Protein AF-A0A922S0G4-F1 (afdb_monomer)

Sequence (277 aa):
MELKVPSDAYITQYQQQQHLDHARSWIQHLSRQSIDHAPFFVRHTTLVCTLGELWDSDEKIDQMIKGGMNILRLNLSMGSKERYTEVIRRVRSLEKSYGHNPSVGIALDLSAPPVRTGLVNGSVDGTIVLQKGQMTKLTIDSQYEDKTTSSIIWINSQYFPSILNSIATGDRIYIDEGIISLIVRGVEVDSISCFVEQGGEVGSYKRVHFPCERMYEATFNNLYKSDLEFAVQCQVDYVFTGYSINVDQIIQAKNILGKDILLFAKIETKDSVKNHI

Mean predicted aligned error: 8.33 Å

Foldseek 3Di:
DDPPDPPVVQVVLVVLCVVLVPQPDPVSSVVSDDPPRDHHPDDPDAAEDEDDPVQLDLVSVVVCVVVRHAEYEYECLHDDLVSVLVSLVSLVVVCVVVVPVPPHAYEYEADQNFKWWAADQQDQAHKEKADAFDKAKEFCDVVCNNHAYNRYIYIHCPRQVCQLVQDDAQWWKAWAVRQWIWGFHDGDPGMTITHTNHMDMHHGGITMDTQPPRRLVPDPDPVVLVSLLSCQVSVGQEYEYASDLDPVVVVVSCVSNDDRHHYHYDQDHPSSVVRVD

Solvent-accessible surface area (backbone atoms only — not comparable to full-atom values): 15488 Å² total; per-residue (Å²): 133,85,84,74,70,59,68,64,61,56,51,51,35,51,58,65,49,50,67,49,72,70,41,93,42,70,68,54,31,62,74,62,64,57,90,86,57,69,72,69,91,71,81,82,79,80,37,76,42,70,74,47,82,94,46,75,44,72,71,46,46,49,49,42,46,76,72,55,44,34,25,47,31,43,50,56,62,78,49,54,71,70,60,48,52,54,50,52,54,51,52,53,51,52,27,56,76,46,72,52,59,72,59,68,45,35,28,42,32,48,45,73,65,79,35,25,34,26,25,20,71,66,27,78,89,21,68,39,63,41,54,60,75,40,68,29,29,44,28,58,53,69,91,29,33,46,51,24,47,59,56,36,34,16,39,64,38,90,92,41,82,58,49,68,80,39,58,54,66,70,39,57,36,26,36,52,92,60,66,22,34,30,34,32,69,41,75,54,98,57,34,33,41,26,37,25,73,36,38,44,79,46,52,28,62,30,42,45,45,65,62,62,84,49,60,54,75,82,51,93,37,74,62,59,56,52,51,45,51,47,42,49,74,68,66,40,46,29,36,38,30,56,69,58,72,48,70,67,54,50,53,53,50,42,66,70,43,44,87,81,33,47,80,42,80,53,74,85,46,75,58,35,58,71,66,67,120

InterPro domains:
  IPR001697 Pyruvate kinase [PR01050] (102-118)
  IPR001697 Pyruvate kinase [PR01050] (236-250)
  IPR001697 Pyruvate kinase [PR01050] (263-277)
  IPR001697 Pyruvate kinase [PTHR11817] (26-275)
  IPR011037 Pyruvate kinase-like, insert domain superfamily [SSF50800] (113-211)
  IPR015793 Pyruvate kinase, barrel [PF00224] (43-275)
  IPR015806 Pyruvate kinase, insert domain superfamily [G3DSA:2.40.33.10] (113-218)
  IPR015813 Pyruvate/Phosphoenolpyruvate kinase-like domain superfamily [SSF51621] (16-275)
  IPR040442 Pyruvate kinase-like domain superfamily [G3DSA:3.20.20.60] (43-275)

Organism: Schistosoma haematobium (NCBI:txid6185)

Secondary structure (DSSP, 8-state):
------HHHHHHHHHHHHHHHT-SSHHHHHHH--TTSPPPSS--SPPEEEPPGGG-SHHHHHHHHHTT--EEEEEGGGS-HHHHHHHHHHHHHHHHHTTTSS--EEEEEEPPPPEEB--BTTBTT-EEEEPTT-EEEEE--GGGTT-B-SSEEEB--TT-TTTGGG--TT-EEEETTTTEEEEEEEE-SSEEEEEEEE-EEEETT-EEE--HHHHSTT---HHHHHHHHHHHHTT-SEEEESS--SHHHHHHHHHHH-SSSEEEE---SHHHHHT--

Structure (mmCIF, N/CA/C/O backbone):
data_AF-A0A922S0G4-F1
#
_entry.id   AF-A0A922S0G4-F1
#
loop_
_atom_site.group_PDB
_atom_site.id
_atom_site.type_symbol
_atom_site.label_atom_id
_atom_site.label_alt_id
_atom_site.label_comp_id
_atom_site.label_asym_id
_atom_site.label_entity_id
_atom_site.label_seq_id
_atom_site.pdbx_PDB_ins_code
_atom_site.Cartn_x
_atom_site.Cartn_y
_atom_site.Cartn_z
_atom_site.occupancy
_atom_site.B_iso_or_equiv
_atom_site.auth_seq_id
_atom_site.auth_comp_id
_atom_site.auth_asym_id
_atom_site.auth_atom_id
_atom_site.pdbx_PDB_model_num
ATOM 1 N N . MET A 1 1 ? 28.062 0.839 -23.978 1.00 35.78 1 MET A N 1
ATOM 2 C CA . MET A 1 1 ? 28.974 -0.262 -23.604 1.00 35.78 1 MET A CA 1
ATOM 3 C C . MET A 1 1 ? 28.210 -1.551 -23.853 1.00 35.78 1 MET A C 1
ATOM 5 O O . MET A 1 1 ? 27.300 -1.855 -23.097 1.00 35.78 1 MET A O 1
ATOM 9 N N . GLU A 1 2 ? 28.451 -2.205 -24.991 1.00 34.31 2 GLU A N 1
ATOM 10 C CA . GLU A 1 2 ? 27.759 -3.448 -25.360 1.00 34.31 2 GLU A CA 1
ATOM 11 C C . GLU A 1 2 ? 28.083 -4.539 -24.334 1.00 34.31 2 GLU A C 1
ATOM 13 O O . GLU A 1 2 ? 29.242 -4.928 -24.182 1.00 34.31 2 GLU A O 1
ATOM 18 N N . LEU A 1 3 ? 27.066 -5.046 -23.636 1.00 39.84 3 LEU A N 1
ATOM 19 C CA . LEU A 1 3 ? 27.164 -6.286 -22.871 1.00 39.84 3 LEU A CA 1
ATOM 20 C C . LEU A 1 3 ? 27.266 -7.450 -23.866 1.00 39.84 3 LEU A C 1
ATOM 22 O O . LEU A 1 3 ? 26.279 -8.112 -24.178 1.00 39.84 3 LEU A O 1
ATOM 26 N N . LYS A 1 4 ? 28.468 -7.692 -24.399 1.00 45.69 4 LYS A N 1
ATOM 27 C CA . LYS A 1 4 ? 28.785 -8.960 -25.059 1.00 45.69 4 LYS A CA 1
ATOM 28 C C . LYS A 1 4 ? 28.840 -10.035 -23.983 1.00 45.69 4 LYS A C 1
ATOM 30 O O . LYS A 1 4 ? 29.873 -10.238 -23.352 1.00 45.69 4 LYS A O 1
ATOM 35 N N . VAL A 1 5 ? 27.719 -10.713 -23.762 1.00 52.66 5 VAL A N 1
ATOM 36 C CA . VAL A 1 5 ? 27.739 -12.018 -23.100 1.00 52.66 5 VAL A CA 1
ATOM 37 C C . VAL A 1 5 ? 28.610 -12.922 -23.976 1.00 52.66 5 VAL A C 1
ATOM 39 O O . VAL A 1 5 ? 28.331 -13.021 -25.175 1.00 52.66 5 VAL A O 1
ATOM 42 N N . PRO A 1 6 ? 29.675 -13.553 -23.454 1.00 55.50 6 PRO A N 1
ATOM 43 C CA . PRO A 1 6 ? 30.397 -14.555 -24.221 1.00 55.50 6 PRO A CA 1
ATOM 44 C C . PRO A 1 6 ? 29.397 -15.659 -24.569 1.00 55.50 6 PRO A C 1
ATOM 46 O O . PRO A 1 6 ? 28.798 -16.244 -23.664 1.00 55.50 6 PRO A O 1
ATOM 49 N N . SER A 1 7 ? 29.191 -15.923 -25.862 1.00 60.25 7 SER A N 1
ATOM 50 C CA . SER A 1 7 ? 28.297 -16.978 -26.370 1.00 60.25 7 SER A CA 1
ATOM 51 C C . SER A 1 7 ? 28.475 -18.298 -25.621 1.00 60.25 7 SER A C 1
ATOM 53 O O . SER A 1 7 ? 27.510 -19.002 -25.338 1.00 60.25 7 SER A O 1
ATOM 55 N N . ASP A 1 8 ? 29.712 -18.581 -25.225 1.00 61.53 8 ASP A N 1
ATOM 56 C CA . ASP A 1 8 ? 30.126 -19.830 -24.603 1.00 61.53 8 ASP A CA 1
ATOM 57 C C . ASP A 1 8 ? 29.599 -19.973 -23.169 1.00 61.53 8 ASP A C 1
ATOM 59 O O . ASP A 1 8 ? 29.250 -21.075 -22.748 1.00 61.53 8 ASP A O 1
ATOM 63 N N . ALA A 1 9 ? 29.455 -18.868 -22.428 1.00 62.44 9 ALA A N 1
ATOM 64 C CA . ALA A 1 9 ? 28.907 -18.887 -21.072 1.00 62.44 9 ALA A CA 1
ATOM 65 C C . ALA A 1 9 ? 27.402 -19.190 -21.082 1.00 62.44 9 ALA A C 1
ATOM 67 O O . ALA A 1 9 ? 26.928 -20.005 -20.292 1.00 62.44 9 ALA A O 1
ATOM 68 N N . TYR A 1 10 ? 26.664 -18.593 -22.021 1.00 64.81 10 TYR A N 1
ATOM 69 C CA . TYR A 1 10 ? 25.240 -18.873 -22.204 1.00 64.81 10 TYR A CA 1
ATOM 70 C C . TYR A 1 10 ? 25.001 -20.318 -22.668 1.00 64.81 10 TYR A C 1
ATOM 72 O O . TYR A 1 10 ? 24.145 -21.008 -22.118 1.00 64.81 10 TYR A O 1
ATOM 80 N N . ILE A 1 11 ? 25.796 -20.805 -23.628 1.00 65.00 11 ILE A N 1
ATOM 81 C CA . ILE A 1 11 ? 25.707 -22.189 -24.119 1.00 65.00 11 ILE A CA 1
ATOM 82 C C . ILE A 1 11 ? 26.018 -23.189 -22.996 1.00 65.00 11 ILE A C 1
ATOM 84 O O . ILE A 1 11 ? 25.281 -24.159 -22.827 1.00 65.00 11 ILE A O 1
ATOM 88 N N . THR A 1 12 ? 27.049 -22.933 -22.186 1.00 66.38 12 THR A N 1
ATOM 89 C CA . THR A 1 12 ? 27.411 -23.800 -21.051 1.00 66.38 12 THR A CA 1
ATOM 90 C C . THR A 1 12 ? 26.309 -23.828 -19.986 1.00 66.38 12 THR A C 1
ATOM 92 O O . THR A 1 12 ? 25.951 -24.901 -19.504 1.00 66.38 12 THR A O 1
ATOM 95 N N . GLN A 1 13 ? 25.716 -22.675 -19.654 1.00 67.69 13 GLN A N 1
ATOM 96 C CA . GLN A 1 13 ? 24.571 -22.591 -18.734 1.00 67.69 13 GLN A CA 1
ATOM 97 C C . GLN A 1 13 ? 23.361 -23.374 -19.257 1.00 67.69 13 GLN A C 1
ATOM 99 O O . GLN A 1 13 ? 22.744 -24.142 -18.521 1.00 67.69 13 GLN A O 1
ATOM 104 N N . TYR A 1 14 ? 23.045 -23.216 -20.543 1.00 66.62 14 TYR A N 1
ATOM 105 C CA . TYR A 1 14 ? 21.943 -23.920 -21.189 1.00 66.62 14 TYR A CA 1
ATOM 106 C C . TYR A 1 14 ? 22.138 -25.441 -21.160 1.00 66.62 14 TYR A C 1
ATOM 108 O O . TYR A 1 14 ? 21.222 -26.171 -20.792 1.00 66.62 14 TYR A O 1
ATOM 116 N N . GLN A 1 15 ? 23.350 -25.924 -21.443 1.00 66.12 15 GLN A N 1
ATOM 117 C CA . GLN A 1 15 ? 23.684 -27.349 -21.362 1.00 66.12 15 GLN A CA 1
ATOM 118 C C . GLN A 1 15 ? 23.581 -27.907 -19.932 1.00 66.12 15 GLN A C 1
ATOM 120 O O . GLN A 1 15 ? 23.049 -28.999 -19.742 1.00 66.12 15 GLN A O 1
ATOM 125 N N . GLN A 1 16 ? 24.030 -27.160 -18.916 1.00 66.12 16 GLN A N 1
ATOM 126 C CA . GLN A 1 16 ? 23.912 -27.577 -17.511 1.00 66.12 16 GLN A CA 1
ATOM 127 C C . GLN A 1 16 ? 22.447 -27.694 -17.064 1.00 66.12 16 GLN A C 1
ATOM 129 O O . GLN A 1 16 ? 22.102 -28.616 -16.323 1.00 66.12 16 GLN A O 1
ATOM 134 N N . GLN A 1 17 ? 21.567 -26.815 -17.553 1.00 65.56 17 GLN A N 1
ATOM 135 C CA . GLN A 1 17 ? 20.147 -26.845 -17.197 1.00 65.56 17 GLN A CA 1
ATOM 136 C C . GLN A 1 17 ? 19.312 -27.852 -18.005 1.00 65.56 17 GLN A C 1
ATOM 138 O O . GLN A 1 17 ? 18.351 -28.387 -17.458 1.00 65.56 17 GLN A O 1
ATOM 143 N N . GLN A 1 18 ? 19.708 -28.239 -19.226 1.00 64.31 18 GLN A N 1
ATOM 144 C CA . GLN A 1 18 ? 19.031 -29.318 -19.975 1.00 64.31 18 GLN A CA 1
ATOM 145 C C . GLN A 1 18 ? 18.962 -30.647 -19.195 1.00 64.31 18 GLN A C 1
ATOM 147 O O . GLN A 1 18 ? 18.008 -31.417 -19.329 1.00 64.31 18 GLN A O 1
ATOM 152 N N . HIS A 1 19 ? 19.935 -30.918 -18.318 1.00 63.50 19 HIS A N 1
ATOM 153 C CA . HIS A 1 19 ? 19.901 -32.085 -17.431 1.00 63.50 19 HIS A CA 1
ATOM 154 C C . HIS A 1 19 ? 18.738 -32.055 -16.410 1.00 63.50 19 HIS A C 1
ATOM 156 O O . HIS A 1 19 ? 18.269 -33.121 -15.981 1.00 63.50 19 HIS A O 1
ATOM 162 N N . LEU A 1 20 ? 18.242 -30.864 -16.046 1.00 64.00 20 LEU A N 1
ATOM 163 C CA . LEU A 1 20 ? 17.058 -30.660 -15.197 1.00 64.00 20 LEU A CA 1
ATOM 164 C C . LEU A 1 20 ? 15.753 -30.860 -15.980 1.00 64.00 20 LEU A C 1
ATOM 166 O O . LEU A 1 20 ? 14.810 -31.441 -15.437 1.00 64.00 20 LEU A O 1
ATOM 170 N N . ASP A 1 21 ? 15.723 -30.448 -17.249 1.00 66.00 21 ASP A N 1
ATOM 171 C CA . ASP A 1 21 ? 14.550 -30.541 -18.133 1.00 66.00 21 ASP A CA 1
ATOM 172 C C . ASP A 1 21 ? 14.199 -31.991 -18.509 1.00 66.00 21 ASP A C 1
ATOM 174 O O . ASP A 1 21 ? 13.059 -32.312 -18.839 1.00 66.00 21 ASP A O 1
ATOM 178 N N . HIS A 1 22 ? 15.159 -32.912 -18.397 1.00 78.50 22 HIS A N 1
ATOM 179 C CA . HIS A 1 22 ? 14.956 -34.350 -18.607 1.00 78.50 22 HIS A CA 1
ATOM 180 C C . HIS A 1 22 ? 14.540 -35.116 -17.339 1.00 78.50 22 HIS A C 1
ATOM 182 O O . HIS A 1 22 ? 14.753 -36.332 -17.229 1.00 78.50 22 HIS A O 1
ATOM 188 N N . ALA A 1 23 ? 14.005 -34.432 -16.328 1.00 83.56 23 ALA A N 1
ATOM 189 C CA . ALA A 1 23 ? 13.404 -35.090 -15.175 1.00 83.56 23 ALA A CA 1
ATOM 190 C C . ALA A 1 23 ? 12.051 -35.716 -15.554 1.00 83.56 23 ALA A C 1
ATOM 192 O O . ALA A 1 23 ? 11.184 -35.075 -16.135 1.00 83.56 23 ALA A O 1
ATOM 193 N N . ARG A 1 24 ? 11.851 -36.989 -15.200 1.00 90.44 24 ARG A N 1
ATOM 194 C CA . ARG A 1 24 ? 10.612 -37.741 -15.465 1.00 90.44 24 ARG A CA 1
ATOM 195 C C . ARG A 1 24 ? 9.520 -37.489 -14.425 1.00 90.44 24 ARG A C 1
ATOM 197 O O . ARG A 1 24 ? 8.398 -37.954 -14.591 1.00 90.44 24 ARG A O 1
ATOM 204 N N . SER A 1 25 ? 9.852 -36.813 -13.330 1.00 92.06 25 SER A N 1
ATOM 205 C CA . SER A 1 25 ? 8.924 -36.475 -12.255 1.00 92.06 25 SER A CA 1
ATOM 206 C C . SER A 1 25 ? 9.383 -35.221 -11.519 1.00 92.06 25 SER A C 1
ATOM 208 O O . SER A 1 25 ? 10.566 -34.873 -11.535 1.00 92.06 25 SER A O 1
ATOM 210 N N . TRP A 1 26 ? 8.451 -34.573 -10.819 1.00 91.62 26 TRP A N 1
ATOM 211 C CA . TRP A 1 26 ? 8.751 -33.396 -10.004 1.00 91.62 26 TRP A CA 1
ATOM 212 C C . TRP A 1 26 ? 9.783 -33.685 -8.906 1.00 91.62 26 TRP A C 1
ATOM 214 O O . TRP A 1 26 ? 10.713 -32.910 -8.708 1.00 91.62 26 TRP A O 1
ATOM 224 N N . ILE A 1 27 ? 9.688 -34.845 -8.244 1.00 94.38 27 ILE A N 1
ATOM 225 C CA . ILE A 1 27 ? 10.667 -35.235 -7.222 1.00 94.38 27 ILE A CA 1
ATOM 226 C C . ILE A 1 27 ? 12.064 -35.419 -7.824 1.00 94.38 27 ILE A C 1
ATOM 228 O O . ILE A 1 27 ? 13.039 -34.953 -7.249 1.00 94.38 27 ILE A O 1
ATOM 232 N N . GLN A 1 28 ? 12.163 -36.013 -9.019 1.00 90.50 28 GLN A N 1
ATOM 233 C CA . GLN A 1 28 ? 13.441 -36.156 -9.712 1.00 90.50 28 GLN A CA 1
ATOM 234 C C . GLN A 1 28 ? 14.015 -34.799 -10.128 1.00 90.50 28 GLN A C 1
ATOM 236 O O . GLN A 1 28 ? 15.226 -34.618 -10.059 1.00 90.50 28 GLN A O 1
ATOM 241 N N . HIS A 1 29 ? 13.168 -33.856 -10.545 1.00 89.62 29 HIS A N 1
ATOM 242 C CA . HIS A 1 29 ? 13.585 -32.490 -10.848 1.00 89.62 29 HIS A CA 1
ATOM 243 C C . HIS A 1 29 ? 14.179 -31.813 -9.606 1.00 89.62 29 HIS A C 1
ATOM 245 O O . HIS A 1 29 ? 15.313 -31.344 -9.656 1.00 89.62 29 HIS A O 1
ATOM 251 N N . LEU A 1 30 ? 13.465 -31.847 -8.474 1.00 90.50 30 LEU A N 1
ATOM 252 C CA . LEU A 1 30 ? 13.930 -31.265 -7.212 1.00 90.50 30 LEU A CA 1
ATOM 253 C C . LEU A 1 30 ? 15.233 -31.903 -6.715 1.00 90.50 30 LEU A C 1
ATOM 255 O O . LEU A 1 30 ? 16.143 -31.186 -6.318 1.00 90.50 30 LEU A O 1
ATOM 259 N N . SER A 1 31 ? 15.360 -33.232 -6.782 1.00 90.38 31 SER A N 1
ATOM 260 C CA . SER A 1 31 ? 16.582 -33.935 -6.366 1.00 90.38 31 SER A CA 1
ATOM 261 C C . SER A 1 31 ? 17.801 -33.640 -7.244 1.00 90.38 31 SER A C 1
ATOM 263 O O . SER A 1 31 ? 18.919 -33.925 -6.826 1.00 90.38 31 SER A O 1
ATOM 265 N N . ARG A 1 32 ? 17.605 -33.120 -8.462 1.00 88.62 32 ARG A N 1
ATOM 266 C CA . ARG A 1 32 ? 18.691 -32.750 -9.383 1.00 88.62 32 ARG A CA 1
ATOM 267 C C . ARG A 1 32 ? 19.105 -31.282 -9.273 1.00 88.62 32 ARG A C 1
ATOM 269 O O . ARG A 1 32 ? 20.101 -30.905 -9.889 1.00 88.62 32 ARG A O 1
ATOM 276 N N . GLN A 1 33 ? 18.364 -30.462 -8.527 1.00 87.62 33 GLN A N 1
ATOM 277 C CA . GLN A 1 33 ? 18.751 -29.075 -8.281 1.00 87.62 33 GLN A CA 1
ATOM 278 C C . GLN A 1 33 ? 20.080 -29.035 -7.519 1.00 87.62 33 GLN A C 1
ATOM 280 O O . GLN A 1 33 ? 20.284 -29.796 -6.575 1.00 87.62 33 GLN A O 1
ATOM 285 N N . SER A 1 34 ? 20.983 -28.148 -7.933 1.00 85.81 34 SER A N 1
ATOM 286 C CA . SER A 1 34 ? 22.293 -27.975 -7.304 1.00 85.81 34 SER A CA 1
ATOM 287 C C . SER A 1 34 ? 22.625 -26.497 -7.178 1.00 85.81 34 SER A C 1
ATOM 289 O O . SER A 1 34 ? 22.387 -25.726 -8.106 1.00 85.81 34 SER A O 1
ATOM 291 N N . ILE A 1 35 ? 23.208 -26.123 -6.040 1.00 89.44 35 ILE A N 1
ATOM 292 C CA . ILE A 1 35 ? 23.718 -24.769 -5.784 1.00 89.44 35 ILE A CA 1
ATOM 293 C C . ILE A 1 35 ? 24.978 -24.454 -6.600 1.00 89.44 35 ILE A C 1
ATOM 295 O O . ILE A 1 35 ? 25.307 -23.287 -6.782 1.00 89.44 35 ILE A O 1
ATOM 299 N N . ASP A 1 36 ? 25.655 -25.486 -7.110 1.00 87.12 36 ASP A N 1
ATOM 300 C CA . ASP A 1 36 ? 26.859 -25.344 -7.932 1.00 87.12 36 ASP A CA 1
ATOM 301 C C . ASP A 1 36 ? 26.525 -25.059 -9.406 1.00 87.12 36 ASP A C 1
ATOM 303 O O . ASP A 1 36 ? 27.406 -24.714 -10.195 1.00 87.12 36 ASP A O 1
ATOM 307 N N . HIS A 1 37 ? 25.253 -25.198 -9.802 1.00 83.00 37 HIS A N 1
ATOM 308 C CA . HIS A 1 37 ? 24.805 -24.833 -11.142 1.00 83.00 37 HIS A CA 1
ATOM 309 C C . HIS A 1 37 ? 24.640 -23.317 -11.244 1.00 83.00 37 HIS A C 1
ATOM 311 O O . HIS A 1 37 ? 23.849 -22.705 -10.524 1.00 83.00 37 HIS A O 1
ATOM 317 N N . ALA A 1 38 ? 25.357 -22.705 -12.186 1.00 81.50 38 ALA A N 1
ATOM 318 C CA . ALA A 1 38 ? 25.201 -21.285 -12.453 1.00 81.50 38 ALA A CA 1
ATOM 319 C C . ALA A 1 38 ? 23.785 -20.993 -13.001 1.00 81.50 38 ALA A C 1
ATOM 321 O O . ALA A 1 38 ? 23.295 -21.721 -13.874 1.00 81.50 38 ALA A O 1
ATOM 322 N N . PRO A 1 39 ? 23.116 -19.921 -12.535 1.00 81.44 39 PRO A N 1
ATOM 323 C CA . PRO A 1 39 ? 21.841 -19.510 -13.103 1.00 81.44 39 PRO A CA 1
ATOM 324 C C . PRO A 1 39 ? 22.032 -18.985 -14.530 1.00 81.44 39 PRO A C 1
ATOM 326 O O . PRO A 1 39 ? 23.137 -18.611 -14.933 1.00 81.44 39 PRO A O 1
ATOM 329 N N . PHE A 1 40 ? 20.936 -18.903 -15.287 1.00 81.12 40 PHE A N 1
ATOM 330 C CA . PHE A 1 40 ? 20.952 -18.203 -16.566 1.00 81.12 40 PHE A CA 1
ATOM 331 C C . PHE A 1 40 ? 21.372 -16.746 -16.380 1.00 81.12 40 PHE A C 1
ATOM 333 O O . PHE A 1 40 ? 20.923 -16.068 -15.456 1.00 81.12 40 PHE A O 1
ATOM 340 N N . PHE A 1 41 ? 22.191 -16.248 -17.306 1.00 81.25 41 PHE A N 1
ATOM 341 C CA . PHE A 1 41 ? 22.591 -14.841 -17.335 1.00 81.25 41 PHE A CA 1
ATOM 342 C C . PHE A 1 41 ? 21.390 -13.889 -17.478 1.00 81.25 41 PHE A C 1
ATOM 344 O O . PHE A 1 41 ? 21.385 -12.790 -16.926 1.00 81.25 41 PHE A O 1
ATOM 351 N N . VAL A 1 42 ? 20.360 -14.304 -18.222 1.00 87.00 42 VAL A N 1
ATOM 352 C CA . VAL A 1 42 ? 19.158 -13.498 -18.449 1.00 87.00 42 VAL A CA 1
ATOM 353 C C . VAL A 1 42 ? 18.173 -13.704 -17.305 1.00 87.00 42 VAL A C 1
ATOM 355 O O . VAL A 1 42 ? 17.663 -14.801 -17.086 1.00 87.00 42 VAL A O 1
ATOM 358 N N . ARG A 1 43 ? 17.843 -12.615 -16.609 1.00 89.62 43 ARG A N 1
ATOM 359 C CA . ARG A 1 43 ? 16.734 -12.591 -15.657 1.00 89.62 43 ARG A CA 1
ATOM 360 C C . ARG A 1 43 ? 15.421 -12.358 -16.403 1.00 89.62 43 ARG A C 1
ATOM 362 O O . ARG A 1 43 ? 15.220 -11.295 -16.980 1.00 89.62 43 ARG A O 1
ATOM 369 N N . HIS A 1 44 ? 14.507 -13.320 -16.317 1.00 89.94 44 HIS A N 1
ATOM 370 C CA . HIS A 1 44 ? 13.168 -13.201 -16.904 1.00 89.94 44 HIS A CA 1
ATOM 371 C C . HIS A 1 44 ? 12.171 -12.448 -16.008 1.00 89.94 44 HIS A C 1
ATOM 373 O O . HIS A 1 44 ? 11.293 -11.753 -16.509 1.00 89.94 44 HIS A O 1
ATOM 379 N N . THR A 1 45 ? 12.296 -12.566 -14.684 1.00 94.94 45 THR A N 1
ATOM 380 C CA . THR A 1 45 ? 11.329 -12.003 -13.727 1.00 94.94 45 THR A CA 1
ATOM 381 C C . THR A 1 45 ? 11.548 -10.516 -13.503 1.00 94.94 45 THR A C 1
ATOM 383 O O . THR A 1 45 ? 12.536 -10.162 -12.870 1.00 94.94 45 THR A O 1
ATOM 386 N N . THR A 1 46 ? 10.631 -9.660 -13.952 1.00 95.19 46 THR A N 1
ATOM 387 C CA . THR A 1 46 ? 10.637 -8.195 -13.765 1.00 95.19 46 THR A CA 1
ATOM 388 C C . THR A 1 46 ? 10.743 -7.769 -12.295 1.00 95.19 46 THR A C 1
ATOM 390 O O . THR A 1 46 ? 10.032 -8.290 -11.439 1.00 95.19 46 THR A O 1
ATOM 393 N N . LEU A 1 47 ? 11.589 -6.773 -12.008 1.00 97.19 47 LEU A N 1
ATOM 394 C CA . LEU A 1 47 ? 11.716 -6.155 -10.686 1.00 97.19 47 LEU A CA 1
ATOM 395 C C . LEU A 1 47 ? 10.932 -4.841 -10.618 1.00 97.19 47 LEU A C 1
ATOM 397 O O . LEU A 1 47 ? 11.238 -3.889 -11.341 1.00 97.19 47 LEU A O 1
ATOM 401 N N . VAL A 1 48 ? 9.945 -4.797 -9.722 1.00 97.69 48 VAL A N 1
ATOM 402 C CA . VAL A 1 48 ? 9.166 -3.598 -9.387 1.00 97.69 48 VAL A CA 1
ATOM 403 C C . VAL A 1 48 ? 9.676 -3.041 -8.060 1.00 97.69 48 VAL A C 1
ATOM 405 O O . VAL A 1 48 ? 9.590 -3.716 -7.035 1.00 97.69 48 VAL A O 1
ATOM 408 N N . CYS A 1 49 ? 10.194 -1.815 -8.054 1.00 97.06 49 CYS A N 1
ATOM 409 C CA . CYS A 1 49 ? 10.762 -1.190 -6.860 1.00 97.06 49 CYS A CA 1
ATOM 410 C C . CYS A 1 49 ? 9.924 0.017 -6.440 1.00 97.06 49 CYS A C 1
ATOM 412 O O . CYS A 1 49 ? 9.642 0.889 -7.254 1.00 97.06 49 CYS A O 1
ATOM 414 N N . THR A 1 50 ? 9.526 0.084 -5.168 1.00 95.75 50 THR A N 1
ATOM 415 C CA . THR A 1 50 ? 8.761 1.231 -4.649 1.00 95.75 50 THR A CA 1
ATOM 416 C C . THR A 1 50 ? 9.709 2.352 -4.247 1.00 95.75 50 THR A C 1
ATOM 418 O O . THR A 1 50 ? 10.667 2.099 -3.519 1.00 95.75 50 THR A O 1
ATOM 421 N N . LEU A 1 51 ? 9.438 3.583 -4.685 1.00 95.19 51 LEU A N 1
ATOM 422 C CA . LEU A 1 51 ? 10.248 4.734 -4.295 1.00 95.19 51 LEU A CA 1
ATOM 423 C C . LEU A 1 51 ? 10.014 5.094 -2.821 1.00 95.19 51 LEU A C 1
ATOM 425 O O . LEU A 1 51 ? 8.915 5.495 -2.437 1.00 95.19 51 LEU A O 1
ATOM 429 N N . GLY A 1 52 ? 11.063 4.988 -2.007 1.00 89.75 52 GLY A N 1
ATOM 430 C CA . GLY A 1 52 ? 11.089 5.513 -0.641 1.00 89.75 52 GLY A CA 1
ATOM 431 C C . GLY A 1 52 ? 11.647 6.937 -0.585 1.00 89.75 52 GLY A C 1
ATOM 432 O O . GLY A 1 52 ? 12.420 7.337 -1.449 1.00 89.75 52 GLY A O 1
ATOM 433 N N . GLU A 1 53 ? 11.308 7.697 0.458 1.00 86.94 53 GLU A N 1
ATOM 434 C CA . GLU A 1 53 ? 11.811 9.070 0.673 1.00 86.94 53 GLU A CA 1
ATOM 435 C C . GLU A 1 53 ? 13.339 9.145 0.715 1.00 86.94 53 GLU A C 1
ATOM 437 O O . GLU A 1 53 ? 13.946 10.005 0.084 1.00 86.94 53 GLU A O 1
ATOM 442 N N . LEU A 1 54 ? 13.983 8.180 1.375 1.00 89.94 54 LEU A N 1
ATOM 443 C CA . LEU A 1 54 ? 15.442 8.108 1.444 1.00 89.94 54 LEU A CA 1
ATOM 444 C C . LEU A 1 54 ? 16.102 7.735 0.109 1.00 89.94 54 LEU A C 1
ATOM 446 O O . LEU A 1 54 ? 17.325 7.793 0.026 1.00 89.94 54 LEU A O 1
ATOM 450 N N . TRP A 1 55 ? 15.340 7.341 -0.913 1.00 91.88 55 TRP A N 1
ATOM 451 C CA . TRP A 1 55 ? 15.837 6.943 -2.237 1.00 91.88 55 TRP A CA 1
ATOM 452 C C . TRP A 1 55 ? 15.488 7.951 -3.339 1.00 91.88 55 TRP A C 1
ATOM 454 O O . TRP A 1 55 ? 15.665 7.669 -4.518 1.00 91.88 55 TRP A O 1
ATOM 464 N N . ASP A 1 56 ? 15.042 9.146 -2.954 1.00 91.75 56 ASP A N 1
ATOM 465 C CA . ASP A 1 56 ? 14.491 10.163 -3.849 1.00 91.75 56 ASP A CA 1
ATOM 466 C C . ASP A 1 56 ? 15.539 11.150 -4.414 1.00 91.75 56 ASP A C 1
ATOM 468 O O . ASP A 1 56 ? 15.329 12.363 -4.452 1.00 91.75 56 ASP A O 1
ATOM 472 N N . SER A 1 57 ? 16.698 10.646 -4.846 1.00 94.12 57 SER A N 1
ATOM 473 C CA . SER A 1 57 ? 17.735 11.442 -5.529 1.00 94.12 57 SER A CA 1
ATOM 474 C C . SER A 1 57 ? 18.126 10.813 -6.862 1.00 94.12 57 SER A C 1
ATOM 476 O O . SER A 1 57 ? 17.950 9.608 -7.052 1.00 94.12 57 SER A O 1
ATOM 478 N N . ASP A 1 58 ? 18.677 11.611 -7.777 1.00 93.38 58 ASP A N 1
ATOM 479 C CA . ASP A 1 58 ? 19.068 11.136 -9.110 1.00 93.38 58 ASP A CA 1
ATOM 480 C C . ASP A 1 58 ? 20.098 10.015 -9.021 1.00 93.38 58 ASP A C 1
ATOM 482 O O . ASP A 1 58 ? 19.961 8.998 -9.692 1.00 93.38 58 ASP A O 1
ATOM 486 N N . GLU A 1 59 ? 21.075 10.140 -8.123 1.00 95.50 59 GLU A N 1
ATOM 487 C CA . GLU A 1 59 ? 22.114 9.133 -7.913 1.00 95.50 59 GLU A CA 1
ATOM 488 C C . GLU A 1 59 ? 21.535 7.819 -7.385 1.00 95.50 59 GLU A C 1
ATOM 490 O O . GLU A 1 59 ? 21.993 6.739 -7.753 1.00 95.50 59 GLU A O 1
ATOM 495 N N . LYS A 1 60 ? 20.527 7.892 -6.511 1.00 96.44 60 LYS A N 1
ATOM 496 C CA . LYS A 1 60 ? 19.903 6.708 -5.912 1.00 96.44 60 LYS A CA 1
ATOM 497 C C . LYS A 1 60 ? 18.959 6.013 -6.882 1.00 96.44 60 LYS A C 1
ATOM 499 O O . LYS A 1 60 ? 18.993 4.789 -6.983 1.00 96.44 60 LYS A O 1
ATOM 504 N N . ILE A 1 61 ? 18.173 6.775 -7.637 1.00 95.25 61 ILE A N 1
ATOM 505 C CA . ILE A 1 61 ? 17.343 6.238 -8.720 1.00 95.25 61 ILE A CA 1
ATOM 506 C C . ILE A 1 61 ? 18.243 5.594 -9.781 1.00 95.25 61 ILE A C 1
ATOM 508 O O . ILE A 1 61 ? 17.977 4.478 -10.220 1.00 95.25 61 ILE A O 1
ATOM 512 N N . ASP A 1 62 ? 19.354 6.239 -10.129 1.00 94.94 62 ASP A N 1
ATOM 513 C CA . ASP A 1 62 ? 20.350 5.698 -11.048 1.00 94.94 62 ASP A CA 1
ATOM 514 C C . ASP A 1 62 ? 20.950 4.368 -10.563 1.00 94.94 62 ASP A C 1
ATOM 516 O O . ASP A 1 62 ? 21.045 3.396 -11.318 1.00 94.94 62 ASP A O 1
ATOM 520 N N . GLN A 1 63 ? 21.288 4.286 -9.273 1.00 95.50 63 GLN A N 1
ATOM 521 C CA . GLN A 1 63 ? 21.724 3.040 -8.643 1.00 95.50 63 GLN A CA 1
ATOM 522 C C . GLN A 1 63 ? 20.651 1.950 -8.711 1.00 95.50 63 GLN A C 1
ATOM 524 O O . GLN A 1 63 ? 20.988 0.797 -8.969 1.00 95.50 63 GLN A O 1
ATOM 529 N N . MET A 1 64 ? 19.370 2.286 -8.529 1.00 95.69 64 MET A N 1
ATOM 530 C CA . MET A 1 64 ? 18.270 1.323 -8.661 1.00 95.69 64 MET A CA 1
ATOM 531 C C . MET A 1 64 ? 18.156 0.790 -10.095 1.00 95.69 64 MET A C 1
ATOM 533 O O . MET A 1 64 ? 18.017 -0.419 -10.285 1.00 95.69 64 MET A O 1
ATOM 537 N N . ILE A 1 65 ? 18.274 1.662 -11.103 1.00 94.62 65 ILE A N 1
ATOM 538 C CA . ILE A 1 65 ? 18.263 1.274 -12.523 1.00 94.62 65 ILE A CA 1
ATOM 539 C C . ILE A 1 65 ? 19.438 0.334 -12.822 1.00 94.62 65 ILE A C 1
ATOM 541 O O . ILE A 1 65 ? 19.238 -0.764 -13.342 1.00 94.62 65 ILE A O 1
ATOM 545 N N . LYS A 1 66 ? 20.660 0.712 -12.424 1.00 93.00 66 LYS A N 1
ATOM 546 C CA . LYS A 1 66 ? 21.869 -0.117 -12.593 1.00 93.00 66 LYS A CA 1
ATOM 547 C C . LYS A 1 66 ? 21.808 -1.429 -11.813 1.00 93.00 66 LYS A C 1
ATOM 549 O O . LYS A 1 66 ? 22.342 -2.435 -12.270 1.00 93.00 66 LYS A O 1
ATOM 554 N N . GLY A 1 67 ? 21.129 -1.432 -10.669 1.00 93.69 67 GLY A N 1
ATOM 555 C CA . GLY A 1 67 ? 20.838 -2.619 -9.865 1.00 93.69 67 GLY A CA 1
ATOM 556 C C . GLY A 1 67 ? 19.809 -3.563 -10.495 1.00 93.69 67 GLY A C 1
ATOM 557 O O . GLY A 1 67 ? 19.573 -4.646 -9.964 1.00 93.69 67 GLY A O 1
ATOM 558 N N . GLY A 1 68 ? 19.210 -3.187 -11.629 1.00 94.00 68 GLY A N 1
ATOM 559 C CA . GLY A 1 68 ? 18.299 -4.027 -12.397 1.00 94.00 68 GLY A CA 1
ATOM 560 C C . GLY A 1 68 ? 16.816 -3.748 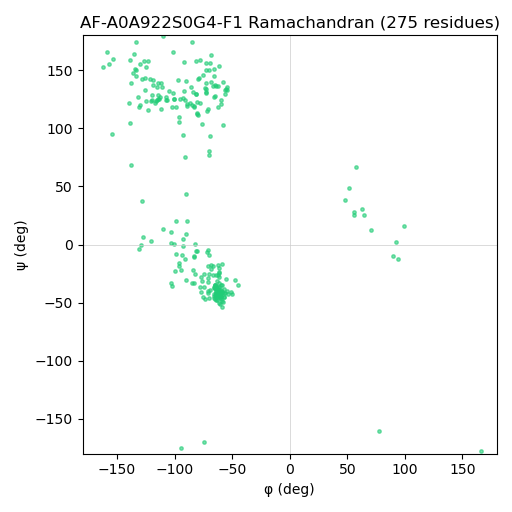-12.161 1.00 94.00 68 GLY A C 1
ATOM 561 O O . GLY A 1 68 ? 15.998 -4.590 -12.538 1.00 94.00 68 GLY A O 1
ATOM 562 N N . MET A 1 69 ? 16.446 -2.611 -11.562 1.00 96.62 69 MET A N 1
ATOM 563 C CA . MET A 1 69 ? 15.048 -2.172 -11.502 1.00 96.62 69 MET A CA 1
ATOM 564 C C . MET A 1 69 ? 14.462 -2.086 -12.915 1.00 96.62 69 MET A C 1
ATOM 566 O O . MET A 1 69 ? 15.035 -1.449 -13.795 1.00 96.62 69 MET A O 1
ATOM 570 N N . ASN A 1 70 ? 13.295 -2.700 -13.121 1.00 97.00 70 ASN A N 1
ATOM 571 C CA . ASN A 1 70 ? 12.571 -2.616 -14.388 1.00 97.00 70 ASN A CA 1
ATOM 572 C C . ASN A 1 70 ? 11.397 -1.646 -14.320 1.00 97.00 70 ASN A C 1
ATOM 574 O O . ASN A 1 70 ? 11.083 -1.011 -15.318 1.00 97.00 70 ASN A O 1
ATOM 578 N N . ILE A 1 71 ? 10.725 -1.571 -13.170 1.00 98.12 71 ILE A N 1
ATOM 579 C CA . ILE A 1 71 ? 9.565 -0.706 -12.970 1.00 98.12 71 ILE A CA 1
ATOM 580 C C . ILE A 1 71 ? 9.743 0.064 -11.665 1.00 98.12 71 ILE A C 1
ATOM 582 O O . ILE A 1 71 ? 9.943 -0.540 -10.609 1.00 98.12 71 ILE A O 1
ATOM 586 N N . LEU A 1 72 ? 9.624 1.388 -11.727 1.00 97.81 72 LEU A N 1
ATOM 587 C CA . LEU A 1 72 ? 9.522 2.241 -10.552 1.00 97.81 72 LEU A CA 1
ATOM 588 C C . LEU A 1 72 ? 8.051 2.388 -10.150 1.00 97.81 72 LEU A C 1
ATOM 590 O O . LEU A 1 72 ? 7.241 2.908 -10.913 1.00 97.81 72 LEU A O 1
ATOM 594 N N . ARG A 1 73 ? 7.707 1.955 -8.937 1.00 97.56 73 ARG A N 1
ATOM 595 C CA . ARG A 1 73 ? 6.377 2.097 -8.332 1.00 97.56 73 ARG A CA 1
ATOM 596 C C . ARG A 1 73 ? 6.321 3.344 -7.447 1.00 97.56 73 ARG A C 1
ATOM 598 O O . ARG A 1 73 ? 7.103 3.479 -6.504 1.00 97.56 73 ARG A O 1
ATOM 605 N N . LEU A 1 74 ? 5.351 4.212 -7.708 1.00 96.25 74 LEU A N 1
ATOM 606 C CA . LEU A 1 74 ? 5.076 5.445 -6.969 1.00 96.25 74 LEU A CA 1
ATOM 607 C C . LEU A 1 74 ? 3.745 5.298 -6.225 1.00 96.25 74 LEU A C 1
ATOM 609 O O . LEU A 1 74 ? 2.707 5.121 -6.855 1.00 96.25 74 LEU A O 1
ATOM 613 N N . ASN A 1 75 ? 3.768 5.332 -4.892 1.00 92.00 75 ASN A N 1
ATOM 614 C CA . ASN A 1 75 ? 2.576 5.112 -4.072 1.00 92.00 75 ASN A CA 1
ATOM 615 C C . ASN A 1 75 ? 1.925 6.439 -3.665 1.00 92.00 75 ASN A C 1
ATOM 617 O O . ASN A 1 75 ? 2.417 7.111 -2.760 1.00 92.00 75 ASN A O 1
ATOM 621 N N . LEU A 1 76 ? 0.790 6.794 -4.278 1.00 88.31 76 LEU A N 1
ATOM 622 C CA . LEU A 1 76 ? 0.102 8.063 -3.995 1.00 88.31 76 LEU A CA 1
ATOM 623 C C . LEU A 1 76 ? -0.384 8.194 -2.548 1.00 88.31 76 LEU A C 1
ATOM 625 O O . LEU A 1 76 ? -0.579 9.308 -2.074 1.00 88.31 76 LEU A O 1
ATOM 629 N N . SER A 1 77 ? -0.484 7.097 -1.793 1.00 79.94 77 SER A N 1
ATOM 630 C CA . SER A 1 77 ? -0.787 7.174 -0.362 1.00 79.94 77 SER A CA 1
ATOM 631 C C . SER A 1 77 ? 0.377 7.716 0.489 1.00 79.94 77 SER A C 1
ATOM 633 O O . SER A 1 77 ? 0.229 7.824 1.705 1.00 79.94 77 SER A O 1
ATOM 635 N N . MET A 1 78 ? 1.560 7.943 -0.097 1.00 80.38 78 MET A N 1
ATOM 636 C CA . MET A 1 78 ? 2.801 8.320 0.600 1.00 80.38 78 MET A CA 1
ATOM 637 C C . MET A 1 78 ? 3.494 9.556 0.008 1.00 80.38 78 MET A C 1
ATOM 639 O O . MET A 1 78 ? 4.562 9.946 0.477 1.00 80.38 78 MET A O 1
ATOM 643 N N . GLY A 1 79 ? 2.948 10.163 -1.042 1.00 82.88 79 GLY A N 1
ATOM 644 C CA . GLY A 1 79 ? 3.593 11.278 -1.726 1.00 82.88 79 GLY A CA 1
ATOM 645 C C . GLY A 1 79 ? 2.598 12.133 -2.490 1.00 82.88 79 GLY A C 1
ATOM 646 O O . GLY A 1 79 ? 1.531 11.663 -2.877 1.00 82.88 79 GLY A O 1
ATOM 647 N N . SER A 1 80 ? 2.952 13.399 -2.702 1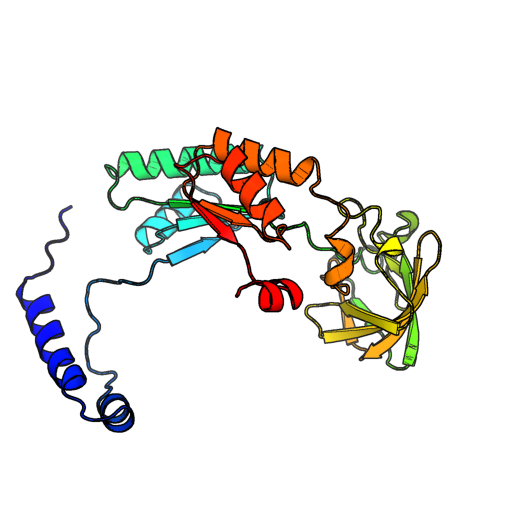.00 88.44 80 SER A N 1
ATOM 648 C CA . SER A 1 80 ? 2.113 14.329 -3.454 1.00 88.44 80 SER A CA 1
ATOM 649 C C . SER A 1 80 ? 2.290 14.160 -4.968 1.00 88.44 80 SER A C 1
ATOM 651 O O . SER A 1 80 ? 3.321 13.669 -5.448 1.00 88.44 80 SER A O 1
ATOM 653 N N . LYS A 1 81 ? 1.291 14.609 -5.735 1.00 92.31 81 LYS A N 1
ATOM 654 C CA . LYS A 1 81 ? 1.319 14.595 -7.207 1.00 92.31 81 LYS A CA 1
ATOM 655 C C . LYS A 1 81 ? 2.463 15.446 -7.756 1.00 92.31 81 LYS A C 1
ATOM 657 O O . LYS A 1 81 ? 3.120 15.058 -8.719 1.00 92.31 81 LYS A O 1
ATOM 662 N N . GLU A 1 82 ? 2.766 16.564 -7.105 1.00 93.50 82 GLU A N 1
ATOM 663 C CA . GLU A 1 82 ? 3.855 17.473 -7.477 1.00 93.50 82 GLU A CA 1
ATOM 664 C C . GLU A 1 82 ? 5.211 16.779 -7.337 1.00 93.50 82 GLU A C 1
ATOM 666 O O . GLU A 1 82 ? 6.017 16.781 -8.268 1.00 93.50 82 GLU A O 1
ATOM 671 N N . ARG A 1 83 ? 5.434 16.107 -6.199 1.00 93.38 83 ARG A N 1
ATOM 672 C CA . ARG A 1 83 ? 6.655 15.335 -5.956 1.00 93.38 83 ARG A CA 1
ATOM 673 C C . ARG A 1 83 ? 6.835 14.250 -7.014 1.00 93.38 83 ARG A C 1
ATOM 675 O O . ARG A 1 83 ? 7.910 14.125 -7.596 1.00 93.38 83 ARG A O 1
ATOM 682 N N . TYR A 1 84 ? 5.791 13.470 -7.284 1.00 95.38 84 TYR A N 1
ATOM 683 C CA . TYR A 1 84 ? 5.885 12.387 -8.261 1.00 95.38 84 TYR A CA 1
ATOM 684 C C . TYR A 1 84 ? 5.996 12.868 -9.701 1.00 95.38 84 TYR A C 1
ATOM 686 O O . TYR A 1 84 ? 6.692 12.224 -10.479 1.00 95.38 84 TYR A O 1
ATOM 694 N N . THR A 1 85 ? 5.447 14.031 -10.043 1.00 96.25 85 THR A N 1
ATOM 695 C CA . THR A 1 85 ? 5.704 14.662 -11.345 1.00 96.25 85 THR A CA 1
ATOM 696 C C . THR A 1 85 ? 7.205 14.883 -11.556 1.00 96.25 85 THR A C 1
ATOM 698 O O . THR A 1 85 ? 7.749 14.530 -12.604 1.00 96.25 85 THR A O 1
ATOM 701 N N . GLU A 1 86 ? 7.901 15.394 -10.538 1.00 95.31 86 GLU A N 1
ATOM 702 C CA . GLU A 1 86 ? 9.344 15.632 -10.607 1.00 95.31 86 GLU A CA 1
ATOM 703 C C . GLU A 1 86 ? 10.158 14.329 -10.635 1.00 95.31 86 GLU A C 1
ATOM 705 O O . GLU A 1 86 ? 11.130 14.214 -11.380 1.00 95.31 86 GLU A O 1
ATOM 710 N N . VAL A 1 87 ? 9.755 13.309 -9.874 1.00 96.31 87 VAL A N 1
ATOM 711 C CA . VAL A 1 87 ? 10.362 11.966 -9.954 1.00 96.31 87 VAL A CA 1
ATOM 712 C C . VAL A 1 87 ? 10.255 11.396 -11.369 1.00 96.31 87 VAL A C 1
ATOM 714 O O . VAL A 1 87 ? 11.254 10.949 -11.929 1.00 96.31 87 VAL A O 1
ATOM 717 N N . ILE A 1 88 ? 9.061 11.429 -11.963 1.00 97.00 88 ILE A N 1
ATOM 718 C CA . ILE A 1 88 ? 8.801 10.883 -13.301 1.00 97.00 88 ILE A CA 1
ATOM 719 C C . ILE A 1 88 ? 9.679 11.585 -14.337 1.00 97.00 88 ILE A C 1
ATOM 721 O O . ILE A 1 88 ? 10.330 10.928 -15.151 1.00 97.00 88 ILE A O 1
ATOM 725 N N . ARG A 1 89 ? 9.772 12.918 -14.258 1.00 95.94 89 ARG A N 1
ATOM 726 C CA . ARG A 1 89 ? 10.644 13.719 -15.125 1.00 95.94 89 ARG A CA 1
ATOM 727 C C . ARG A 1 89 ? 12.110 13.284 -15.025 1.00 95.94 89 ARG A C 1
ATOM 729 O O . ARG A 1 89 ? 12.767 13.128 -16.056 1.00 95.94 89 ARG A O 1
ATOM 736 N N . ARG A 1 90 ? 12.618 13.067 -13.808 1.00 95.06 90 ARG A N 1
ATOM 737 C CA . ARG A 1 90 ? 14.006 12.637 -13.559 1.00 95.06 90 ARG A CA 1
ATOM 738 C C . ARG A 1 90 ? 14.267 11.234 -14.107 1.00 95.06 90 ARG A C 1
ATOM 740 O O . ARG A 1 90 ? 15.227 11.050 -14.851 1.00 95.06 90 ARG A O 1
ATOM 747 N N . VAL A 1 91 ? 13.365 10.281 -13.864 1.00 95.88 91 VAL A N 1
ATOM 748 C CA . VAL A 1 91 ? 13.460 8.906 -14.397 1.00 95.88 91 VAL A CA 1
ATOM 749 C C . VAL A 1 91 ? 13.486 8.900 -15.924 1.00 95.88 91 VAL A C 1
ATOM 751 O O . VAL A 1 91 ? 14.361 8.271 -16.513 1.00 95.88 91 VAL A O 1
ATOM 754 N N . ARG A 1 92 ? 12.590 9.648 -16.580 1.00 95.56 92 ARG A N 1
ATOM 755 C CA . ARG A 1 92 ? 12.566 9.755 -18.049 1.00 95.56 92 ARG A CA 1
ATOM 756 C C . ARG A 1 92 ? 13.825 10.424 -18.604 1.00 95.56 92 ARG A C 1
ATOM 758 O O . ARG A 1 92 ? 14.313 10.035 -19.663 1.00 95.56 92 ARG A O 1
ATOM 765 N N . SER A 1 93 ? 14.382 11.402 -17.889 1.00 94.88 93 SER A N 1
ATOM 766 C CA . SER A 1 93 ? 15.656 12.030 -18.257 1.00 94.88 93 SER A CA 1
ATOM 767 C C . SER A 1 93 ? 16.832 11.050 -18.163 1.00 94.88 93 SER A C 1
ATOM 769 O O . SER A 1 93 ? 17.674 11.027 -19.062 1.00 94.88 93 SER A O 1
ATOM 771 N N . LEU A 1 94 ? 16.882 10.226 -17.111 1.00 94.25 94 LEU A N 1
ATOM 772 C CA . LEU A 1 94 ? 17.886 9.169 -16.952 1.00 94.25 94 LEU A CA 1
ATOM 773 C C . LEU A 1 94 ? 17.731 8.089 -18.030 1.00 94.25 94 LEU A C 1
ATOM 775 O O . LEU A 1 94 ? 18.693 7.739 -18.699 1.00 94.25 94 LEU A O 1
ATOM 779 N N . GLU A 1 95 ? 16.514 7.614 -18.284 1.00 92.25 95 GLU A N 1
ATOM 780 C CA . GLU A 1 95 ? 16.241 6.643 -19.350 1.00 92.25 95 GLU A CA 1
ATOM 781 C C . GLU A 1 95 ? 16.704 7.157 -20.727 1.00 92.25 95 GLU A C 1
ATOM 783 O O . GLU A 1 95 ? 17.336 6.428 -21.497 1.00 92.25 95 GLU A O 1
ATOM 788 N N . LYS A 1 96 ? 16.468 8.444 -21.019 1.00 93.19 96 LYS A N 1
ATOM 789 C CA . LYS A 1 96 ? 16.944 9.089 -22.248 1.00 93.19 96 LYS A CA 1
ATOM 790 C C . LYS A 1 96 ? 18.472 9.175 -22.313 1.00 93.19 96 LYS A C 1
ATOM 792 O O . LYS A 1 96 ? 19.032 8.993 -23.394 1.00 93.19 96 LYS A O 1
ATOM 797 N N . SER A 1 97 ? 19.160 9.430 -21.195 1.00 92.88 97 SER A N 1
ATOM 798 C CA . SER A 1 97 ? 20.634 9.464 -21.164 1.00 92.88 97 SER A CA 1
ATOM 799 C C . SER A 1 97 ? 21.252 8.084 -21.427 1.00 92.88 97 SER A C 1
ATOM 801 O O . SER A 1 97 ? 22.339 7.997 -21.999 1.00 92.88 97 SER A O 1
ATOM 803 N N . TYR A 1 98 ? 20.511 7.015 -21.119 1.00 89.62 98 TYR A N 1
ATOM 804 C CA . TYR A 1 98 ? 20.841 5.630 -21.455 1.00 89.62 98 TYR A CA 1
ATOM 805 C C . TYR A 1 98 ? 20.462 5.205 -22.878 1.00 89.62 98 TYR A C 1
ATOM 807 O O . TYR A 1 98 ? 20.680 4.053 -23.252 1.00 89.62 98 TYR A O 1
ATOM 815 N N . GLY A 1 99 ? 19.890 6.098 -23.692 1.00 89.94 99 GLY A N 1
ATOM 816 C CA . GLY A 1 99 ? 19.383 5.736 -25.016 1.00 89.94 99 GLY A CA 1
ATOM 817 C C . GLY A 1 99 ? 18.247 4.711 -24.953 1.00 89.94 99 GLY A C 1
ATOM 818 O O . GLY A 1 99 ? 18.118 3.897 -25.863 1.00 89.94 99 GLY A O 1
ATOM 819 N N . HIS A 1 100 ? 17.451 4.739 -23.876 1.00 85.69 100 HIS A N 1
ATOM 820 C CA . HIS A 1 100 ? 16.349 3.812 -23.600 1.00 85.69 100 HIS A CA 1
ATOM 821 C C . HIS A 1 100 ? 16.775 2.349 -23.380 1.00 85.69 100 HIS A C 1
ATOM 823 O O . HIS A 1 100 ? 15.981 1.430 -23.579 1.00 85.69 100 HIS A O 1
ATOM 829 N N . ASN A 1 101 ? 18.022 2.117 -22.952 1.00 87.12 101 ASN A N 1
ATOM 830 C CA . ASN A 1 101 ? 18.509 0.787 -22.595 1.00 87.12 101 ASN A CA 1
ATOM 831 C C . ASN A 1 101 ? 19.379 0.814 -21.314 1.00 87.12 101 ASN A C 1
ATOM 833 O O . ASN A 1 101 ? 20.545 1.209 -21.388 1.00 87.12 101 ASN A O 1
ATOM 837 N N . PRO A 1 102 ? 18.858 0.367 -20.153 1.00 86.31 102 PRO A N 1
ATOM 838 C CA . PRO A 1 102 ? 17.557 -0.282 -19.967 1.00 86.31 102 PRO A CA 1
ATOM 839 C C . PRO A 1 102 ? 16.387 0.712 -20.032 1.00 86.31 102 PRO A C 1
ATOM 841 O O . PRO A 1 102 ? 16.508 1.851 -19.583 1.00 86.31 102 PRO A O 1
ATOM 844 N N . SER A 1 103 ? 15.247 0.265 -20.563 1.00 91.75 103 SER A N 1
ATOM 845 C CA . SER A 1 103 ? 13.982 0.994 -20.422 1.00 91.75 103 SER A CA 1
ATOM 846 C C . SER A 1 103 ? 13.378 0.734 -19.041 1.00 91.75 103 SER A C 1
ATOM 848 O O . SER A 1 103 ? 13.489 -0.376 -18.508 1.00 91.75 103 SER A O 1
ATOM 850 N N . VAL A 1 104 ? 12.767 1.765 -18.455 1.00 95.88 104 VAL A N 1
ATOM 851 C CA . VAL A 1 104 ? 12.225 1.733 -17.093 1.00 95.88 104 VAL A CA 1
ATOM 852 C C . VAL A 1 104 ? 10.746 2.080 -17.135 1.00 95.88 104 VAL A C 1
ATOM 854 O O . VAL A 1 104 ? 10.358 3.201 -17.457 1.00 95.88 104 VAL A O 1
ATOM 857 N N . GLY A 1 105 ? 9.911 1.118 -16.760 1.00 97.19 105 GLY A N 1
ATOM 858 C CA . GLY A 1 105 ? 8.488 1.349 -16.577 1.00 97.19 105 GLY A CA 1
ATOM 859 C C . GLY A 1 105 ? 8.206 2.212 -15.348 1.00 97.19 105 GLY A C 1
ATOM 860 O O . GLY A 1 105 ? 8.925 2.157 -14.351 1.00 97.19 105 GLY A O 1
ATOM 861 N N . ILE A 1 106 ? 7.123 2.973 -15.383 1.00 98.06 106 ILE A N 1
ATOM 862 C CA . ILE A 1 106 ? 6.623 3.749 -14.252 1.00 98.06 106 ILE A CA 1
ATOM 863 C C . ILE A 1 106 ? 5.221 3.254 -13.922 1.00 98.06 106 ILE A C 1
ATOM 865 O O . ILE A 1 106 ? 4.338 3.233 -14.778 1.00 98.06 106 ILE A O 1
ATOM 869 N N . ALA A 1 107 ? 5.027 2.858 -12.667 1.00 98.00 107 ALA A N 1
ATOM 870 C CA . ALA A 1 107 ? 3.750 2.426 -12.130 1.00 98.00 107 ALA A CA 1
ATOM 871 C C . ALA A 1 107 ? 3.248 3.414 -11.077 1.00 98.00 107 ALA A C 1
ATOM 873 O O . ALA A 1 107 ? 3.942 3.666 -10.089 1.00 98.00 107 ALA A O 1
ATOM 874 N N . LEU A 1 108 ? 2.030 3.925 -11.242 1.00 96.56 108 LEU A N 1
ATOM 875 C CA . LEU A 1 108 ? 1.322 4.619 -10.165 1.00 96.56 108 LEU A CA 1
ATOM 876 C C . LEU A 1 108 ? 0.478 3.624 -9.379 1.00 96.56 108 LEU A C 1
ATOM 878 O O . LEU A 1 108 ? -0.364 2.929 -9.940 1.00 96.56 108 LEU A O 1
ATOM 882 N N . ASP A 1 109 ? 0.699 3.567 -8.070 1.00 94.06 109 ASP A N 1
ATOM 883 C CA . ASP A 1 109 ? -0.113 2.780 -7.155 1.00 94.06 109 ASP A CA 1
ATOM 884 C C . ASP A 1 109 ? -1.184 3.658 -6.510 1.00 94.06 109 ASP A C 1
ATOM 886 O O . ASP A 1 109 ? -0.908 4.537 -5.686 1.00 94.06 109 ASP A O 1
ATOM 890 N N . LEU A 1 110 ? -2.416 3.389 -6.927 1.00 88.38 110 LEU A N 1
ATOM 891 C CA . LEU A 1 110 ? -3.652 3.962 -6.432 1.00 88.38 110 LEU A CA 1
ATOM 892 C C . LEU A 1 110 ? -4.162 3.074 -5.299 1.00 88.38 110 LEU A C 1
ATOM 894 O O . LEU A 1 110 ? -5.086 2.271 -5.468 1.00 88.38 110 LEU A O 1
ATOM 898 N N . SER A 1 111 ? -3.518 3.198 -4.145 1.00 76.06 111 SER A N 1
ATOM 899 C CA . SER A 1 111 ? -3.965 2.584 -2.900 1.00 76.06 111 SER A CA 1
ATOM 900 C C . SER A 1 111 ? -4.737 3.599 -2.070 1.00 76.06 111 SER A C 1
ATOM 902 O O . SER A 1 111 ? -4.364 4.772 -1.996 1.00 76.06 111 SER A O 1
ATOM 904 N N . ALA A 1 112 ? -5.802 3.142 -1.415 1.00 70.44 112 ALA A N 1
ATOM 905 C CA . ALA A 1 112 ? -6.496 3.983 -0.462 1.00 70.44 112 ALA A CA 1
ATOM 906 C C . ALA A 1 112 ? -5.566 4.308 0.721 1.00 70.44 112 ALA A C 1
ATOM 908 O O . ALA A 1 112 ? -4.853 3.412 1.195 1.00 70.44 112 ALA A O 1
ATOM 909 N N . PRO A 1 113 ? -5.523 5.567 1.192 1.00 75.06 113 PRO A N 1
ATOM 910 C CA . PRO A 1 113 ? -4.722 5.925 2.352 1.00 75.06 113 PRO A CA 1
ATOM 911 C C . PRO A 1 113 ? -5.080 5.036 3.543 1.00 75.06 113 PRO A C 1
ATOM 913 O O . PRO A 1 113 ? -6.262 4.827 3.806 1.00 75.06 113 PRO A O 1
ATOM 916 N N . PRO A 1 114 ? -4.098 4.478 4.265 1.00 79.69 114 PRO A N 1
ATOM 917 C CA . PRO A 1 114 ? -4.402 3.617 5.395 1.00 79.69 114 PRO A CA 1
ATOM 918 C C . PRO A 1 114 ? -5.076 4.422 6.508 1.00 79.69 114 PRO A C 1
ATOM 920 O O . PRO A 1 114 ? -4.700 5.570 6.771 1.00 79.69 114 PRO A O 1
ATOM 923 N N . VAL A 1 115 ? -6.011 3.785 7.214 1.00 86.75 115 VAL A N 1
ATOM 924 C CA . VAL A 1 115 ? -6.441 4.285 8.520 1.00 86.75 115 VAL A CA 1
ATOM 925 C C . VAL A 1 115 ? -5.331 3.986 9.525 1.00 86.75 115 VAL A C 1
ATOM 927 O O . VAL A 1 115 ? -4.744 2.900 9.516 1.00 86.75 115 VAL A O 1
ATOM 930 N N . ARG A 1 116 ? -4.993 4.963 10.356 1.00 91.94 116 ARG A N 1
ATOM 931 C CA . ARG A 1 116 ? -3.907 4.934 11.327 1.00 91.94 116 ARG A CA 1
ATOM 932 C C . ARG A 1 116 ? -4.375 5.469 12.669 1.00 91.94 116 ARG A C 1
ATOM 934 O O . ARG A 1 116 ? -5.253 6.327 12.723 1.00 91.94 116 ARG A O 1
ATOM 941 N N . THR A 1 117 ? -3.751 4.971 13.731 1.00 94.62 117 THR A N 1
ATOM 942 C CA . THR A 1 117 ? -3.893 5.533 15.073 1.00 94.62 117 THR A CA 1
ATOM 943 C C . THR A 1 117 ? -3.229 6.907 15.177 1.00 94.62 117 THR A C 1
ATOM 945 O O . THR A 1 117 ? -2.323 7.228 14.404 1.00 94.62 117 THR A O 1
ATOM 948 N N . GLY A 1 118 ? -3.681 7.712 16.137 1.00 93.81 118 GLY A N 1
ATOM 949 C CA . GLY A 1 118 ? -3.081 9.008 16.461 1.00 93.81 118 GLY A CA 1
ATOM 950 C C . GLY A 1 118 ? -1.754 8.896 17.212 1.00 93.81 118 GLY A C 1
ATOM 951 O O . GLY A 1 118 ? -1.195 7.803 17.363 1.00 93.81 118 GLY A O 1
ATOM 952 N N . LEU A 1 119 ? -1.260 10.030 17.713 1.00 95.00 119 LEU A N 1
ATOM 953 C CA . LEU A 1 119 ? -0.113 10.045 18.614 1.00 95.00 119 LEU A CA 1
ATOM 954 C C . LEU A 1 119 ? -0.523 9.512 19.991 1.00 95.00 119 LEU A C 1
ATOM 956 O O . LEU A 1 119 ? -1.515 9.919 20.606 1.00 95.00 119 LEU A O 1
ATOM 960 N N . VAL A 1 120 ? 0.286 8.591 20.493 1.00 92.81 120 VAL A N 1
ATOM 961 C CA . VAL A 1 120 ? 0.179 8.053 21.841 1.00 92.81 120 VAL A CA 1
ATOM 962 C C . VAL A 1 120 ? 0.828 9.039 22.802 1.00 92.81 120 VAL A C 1
ATOM 964 O O . VAL A 1 120 ? 2.042 9.245 22.772 1.00 92.81 120 VAL A O 1
ATOM 967 N N . ASN A 1 121 ? 0.012 9.658 23.659 1.00 86.75 121 ASN A N 1
ATOM 968 C CA . ASN A 1 121 ? 0.447 10.674 24.626 1.00 86.75 121 ASN A CA 1
ATOM 969 C C . ASN A 1 121 ? 1.341 11.778 24.009 1.00 86.75 121 ASN A C 1
ATOM 971 O O . ASN A 1 121 ? 2.323 12.198 24.620 1.00 86.75 121 ASN A O 1
ATOM 975 N N . GLY A 1 122 ? 1.036 12.216 22.783 1.00 88.19 122 GLY A N 1
ATOM 976 C CA . GLY A 1 122 ? 1.778 13.258 22.067 1.00 88.19 122 GLY A CA 1
ATOM 977 C C . GLY A 1 122 ? 3.182 12.868 21.584 1.00 88.19 122 GLY A C 1
ATOM 978 O O . GLY A 1 122 ? 3.944 13.749 21.195 1.00 88.19 122 GLY A O 1
ATOM 979 N N . SER A 1 123 ? 3.551 11.582 21.606 1.00 91.56 123 SER A N 1
ATOM 980 C CA . SER A 1 123 ? 4.885 11.109 21.208 1.00 91.56 123 SER A CA 1
ATOM 981 C C . SER A 1 123 ? 4.835 10.153 20.019 1.00 91.56 123 SER A C 1
ATOM 983 O O . SER A 1 123 ? 4.008 9.243 19.975 1.00 91.56 123 SER A O 1
ATOM 985 N N . VAL A 1 124 ? 5.755 10.313 19.062 1.00 90.19 124 VAL A N 1
ATOM 986 C CA . VAL A 1 124 ? 5.909 9.386 17.922 1.00 90.19 124 VAL A CA 1
ATOM 987 C C . VAL A 1 124 ? 6.377 8.009 18.400 1.00 90.19 124 VAL A C 1
ATOM 989 O O . VAL A 1 124 ? 5.883 6.996 17.914 1.00 90.19 124 VAL A O 1
ATOM 992 N N . ASP A 1 125 ? 7.242 7.978 19.414 1.00 92.56 125 ASP A N 1
ATOM 993 C CA . ASP A 1 125 ? 7.731 6.752 20.057 1.00 92.56 125 ASP A CA 1
ATOM 994 C C . ASP A 1 125 ? 6.845 6.323 21.242 1.00 92.56 125 ASP A C 1
ATOM 996 O O . ASP A 1 125 ? 7.213 5.459 22.035 1.00 92.56 125 ASP A O 1
ATOM 1000 N N . GLY A 1 126 ? 5.687 6.970 21.411 1.00 91.94 126 GLY A N 1
ATOM 1001 C CA . GLY A 1 126 ? 4.739 6.657 22.468 1.00 91.94 126 GLY A CA 1
ATOM 1002 C C . GLY A 1 126 ? 4.096 5.290 22.256 1.00 91.94 126 GLY A C 1
ATOM 1003 O O . GLY A 1 126 ? 3.724 4.931 21.136 1.00 91.94 126 GLY A O 1
ATOM 1004 N N . THR A 1 127 ? 3.925 4.545 23.347 1.00 94.81 127 THR A N 1
ATOM 1005 C CA . THR A 1 127 ? 3.284 3.228 23.331 1.00 94.81 127 THR A CA 1
ATOM 1006 C C . THR A 1 127 ? 2.307 3.071 24.494 1.00 94.81 127 THR A C 1
ATOM 1008 O O . THR A 1 127 ? 2.462 3.663 25.565 1.00 94.81 127 THR A O 1
ATOM 1011 N N . ILE A 1 128 ? 1.242 2.308 24.258 1.00 95.25 128 ILE A N 1
ATOM 1012 C CA . ILE A 1 128 ? 0.243 1.907 25.254 1.00 95.25 128 ILE A CA 1
ATOM 1013 C C . ILE A 1 128 ? 0.040 0.400 25.169 1.00 95.25 128 ILE A C 1
ATOM 1015 O O . ILE A 1 128 ? 0.227 -0.204 24.117 1.00 95.25 128 ILE A O 1
ATOM 1019 N N . VAL A 1 129 ? -0.403 -0.212 26.263 1.00 96.44 129 VAL A N 1
ATOM 1020 C CA . VAL A 1 129 ? -0.749 -1.635 26.280 1.00 96.44 129 VAL A CA 1
ATOM 1021 C C . VAL A 1 129 ? -2.260 -1.781 26.361 1.00 96.44 129 VAL A C 1
ATOM 1023 O O . VAL A 1 129 ? -2.899 -1.265 27.282 1.00 96.44 129 VAL A O 1
ATOM 1026 N N . LEU A 1 130 ? -2.834 -2.511 25.407 1.00 97.06 130 LEU A N 1
ATOM 1027 C CA . LEU A 1 130 ? -4.217 -2.951 25.478 1.00 97.06 130 LEU A CA 1
ATOM 1028 C C . LEU A 1 130 ? -4.293 -4.299 26.186 1.00 97.06 130 LEU A C 1
ATOM 1030 O O . LEU A 1 130 ? -3.702 -5.276 25.730 1.00 97.06 130 LEU A O 1
ATOM 1034 N N . GLN A 1 131 ? -5.028 -4.371 27.295 1.00 97.19 131 GLN A N 1
ATOM 1035 C CA . GLN A 1 131 ? -5.226 -5.623 28.019 1.00 97.19 131 GLN A CA 1
ATOM 1036 C C . GLN A 1 131 ? -6.391 -6.412 27.426 1.00 97.19 131 GLN A C 1
ATOM 1038 O O . GLN A 1 131 ? -7.464 -5.870 27.164 1.00 97.19 131 GLN A O 1
ATOM 1043 N N . LYS A 1 132 ? -6.205 -7.722 27.249 1.00 97.62 132 LYS A N 1
ATOM 1044 C CA . LYS A 1 132 ? -7.290 -8.614 26.832 1.00 97.62 132 LYS A CA 1
ATOM 1045 C C . LYS A 1 132 ? -8.458 -8.513 27.816 1.00 97.62 132 LYS A C 1
ATOM 1047 O O . LYS A 1 132 ? -8.262 -8.612 29.023 1.00 97.62 132 LYS A O 1
ATOM 1052 N N . GLY A 1 133 ? -9.670 -8.370 27.291 1.00 96.69 133 GLY A N 1
ATOM 1053 C CA . GLY A 1 133 ? -10.885 -8.273 28.097 1.00 96.69 133 GLY A CA 1
ATOM 1054 C C . GLY A 1 133 ? -11.283 -6.855 28.507 1.00 96.69 133 GLY A C 1
ATOM 1055 O O . GLY A 1 133 ? -12.393 -6.677 29.004 1.00 96.69 133 GLY A O 1
ATOM 1056 N N . GLN A 1 134 ? -10.433 -5.848 28.287 1.00 97.00 134 GLN A N 1
ATOM 1057 C CA . GLN A 1 134 ? -10.805 -4.464 28.569 1.00 97.00 134 GLN A CA 1
ATOM 1058 C C . GLN A 1 134 ? -11.718 -3.891 27.474 1.00 97.00 134 GLN A C 1
ATOM 1060 O O . GLN A 1 134 ? -11.732 -4.359 26.330 1.00 97.00 134 GLN A O 1
ATOM 1065 N N . MET A 1 135 ? -12.447 -2.834 27.826 1.00 97.75 135 MET A N 1
ATOM 1066 C CA . MET A 1 135 ? -13.146 -1.992 26.860 1.00 97.75 135 MET A CA 1
ATOM 1067 C C . MET A 1 135 ? -12.227 -0.860 26.404 1.00 97.75 135 MET A C 1
ATOM 1069 O O . MET A 1 135 ? -11.496 -0.283 27.205 1.00 97.75 135 MET A O 1
ATOM 1073 N N . THR A 1 136 ? -12.281 -0.541 25.119 1.00 97.38 136 THR A N 1
ATOM 1074 C CA . THR A 1 136 ? -11.597 0.605 24.520 1.00 97.38 136 THR A CA 1
ATOM 1075 C C . THR A 1 136 ? -12.525 1.274 23.514 1.00 97.38 136 THR A C 1
ATOM 1077 O O . THR A 1 136 ? -13.482 0.656 23.042 1.00 97.38 136 THR A O 1
ATOM 1080 N N . LYS A 1 137 ? -12.272 2.536 23.192 1.00 96.94 137 LYS A N 1
ATOM 1081 C CA . LYS A 1 137 ? -13.065 3.315 22.244 1.00 96.94 137 LYS A CA 1
ATOM 1082 C C . LYS A 1 137 ? -12.184 3.769 21.090 1.00 96.94 137 LYS A C 1
ATOM 1084 O O . LYS A 1 137 ? -11.141 4.364 21.330 1.00 96.94 137 LYS A O 1
ATOM 1089 N N . LEU A 1 138 ? -12.608 3.531 19.853 1.00 96.00 138 LEU A N 1
ATOM 1090 C CA . LEU A 1 138 ? -12.013 4.180 18.684 1.00 96.00 138 LEU A CA 1
ATOM 1091 C C . LEU A 1 138 ? -12.793 5.459 18.388 1.00 96.00 138 LEU A C 1
ATOM 1093 O O . LEU A 1 138 ? -14.017 5.404 18.363 1.00 96.00 138 LEU A O 1
ATOM 1097 N N . THR A 1 139 ? -12.138 6.595 18.173 1.00 94.81 139 THR A N 1
ATOM 1098 C CA . THR A 1 139 ? -12.816 7.877 17.912 1.00 94.81 139 THR A CA 1
ATOM 1099 C C . THR A 1 139 ? -12.205 8.620 16.732 1.00 94.81 139 THR A C 1
ATOM 1101 O O . THR A 1 139 ? -11.013 8.494 16.468 1.00 94.81 139 THR A O 1
ATOM 1104 N N . ILE A 1 140 ? -13.032 9.394 16.031 1.00 93.75 140 ILE A N 1
ATOM 1105 C CA . ILE A 1 140 ? -12.605 10.304 14.959 1.00 93.75 140 ILE A CA 1
ATOM 1106 C C . ILE A 1 140 ? -12.509 11.763 15.429 1.00 93.75 140 ILE A C 1
ATOM 1108 O O . ILE A 1 140 ? -12.180 12.643 14.637 1.00 93.75 140 ILE A O 1
ATOM 1112 N N . ASP A 1 141 ? -12.798 12.035 16.703 1.00 93.12 141 ASP A N 1
ATOM 1113 C CA . ASP A 1 141 ? -12.756 13.381 17.266 1.00 93.12 141 ASP A CA 1
ATOM 1114 C C . ASP A 1 141 ? -11.307 13.868 17.412 1.00 93.12 141 ASP A C 1
ATOM 1116 O O . ASP A 1 141 ? -10.521 13.328 18.197 1.00 93.12 141 ASP A O 1
ATOM 1120 N N . SER A 1 142 ? -10.960 14.911 16.655 1.00 92.06 142 SER A N 1
ATOM 1121 C CA . SER A 1 142 ? -9.608 15.470 16.580 1.00 92.06 142 SER A CA 1
ATOM 1122 C C . SER A 1 142 ? -9.062 15.959 17.923 1.00 92.06 142 SER A C 1
ATOM 1124 O O . SER A 1 142 ? -7.847 16.059 18.074 1.00 92.06 142 SER A O 1
ATOM 1126 N N . GLN A 1 143 ? -9.897 16.179 18.949 1.00 93.56 143 GLN A N 1
ATOM 1127 C CA . GLN A 1 143 ? -9.395 16.514 20.288 1.00 93.56 143 GLN A CA 1
ATOM 1128 C C . GLN A 1 143 ? -8.510 15.411 20.907 1.00 93.56 143 GLN A C 1
ATOM 1130 O O . GLN A 1 143 ? -7.754 15.688 21.851 1.00 93.56 143 GLN A O 1
ATOM 1135 N N . TYR A 1 144 ? -8.634 14.176 20.399 1.00 92.75 144 TYR A N 1
ATOM 1136 C CA . TYR A 1 144 ? -7.895 12.991 20.830 1.00 92.75 144 TYR A CA 1
ATOM 1137 C C . TYR A 1 144 ? -6.763 12.582 19.881 1.00 92.75 144 TYR A C 1
ATOM 1139 O O . TYR A 1 144 ? -6.081 11.602 20.184 1.00 92.75 144 TYR A O 1
ATOM 1147 N N . GLU A 1 145 ? -6.530 13.319 18.787 1.00 93.19 145 GLU A N 1
ATOM 1148 C CA . GLU A 1 145 ? -5.492 13.009 17.787 1.00 93.19 145 GLU A CA 1
ATOM 1149 C C . GLU A 1 145 ? -4.129 12.757 18.445 1.00 93.19 145 GLU A C 1
ATOM 1151 O O . GLU A 1 145 ? -3.493 11.739 18.173 1.00 93.19 145 GLU A O 1
ATOM 1156 N N . ASP A 1 146 ? -3.775 13.585 19.434 1.00 93.75 146 ASP A N 1
ATOM 1157 C CA . ASP A 1 146 ? -2.512 13.475 20.171 1.00 93.75 146 ASP A CA 1
ATOM 1158 C C . ASP A 1 14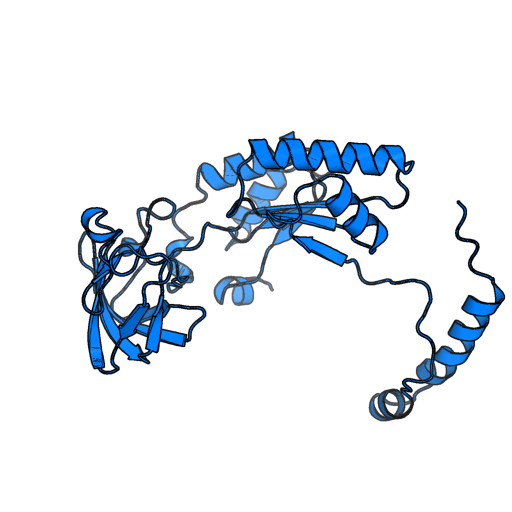6 ? -2.632 1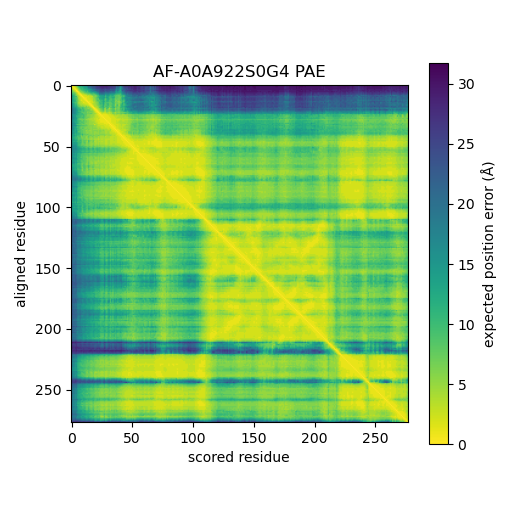2.851 21.567 1.00 93.75 146 ASP A C 1
ATOM 1160 O O . ASP A 1 146 ? -1.709 12.906 22.382 1.00 93.75 146 ASP A O 1
ATOM 1164 N N . LYS A 1 147 ? -3.794 12.276 21.884 1.00 93.38 147 LYS A N 1
ATOM 1165 C CA . LYS A 1 147 ? -4.137 11.791 23.230 1.00 93.38 147 LYS A CA 1
ATOM 1166 C C . LYS A 1 147 ? -4.622 10.347 23.203 1.00 93.38 147 LYS A C 1
ATOM 1168 O O . LYS A 1 147 ? -5.526 9.981 23.955 1.00 93.38 147 LYS A O 1
ATOM 1173 N N . THR A 1 148 ? -4.023 9.522 22.346 1.00 92.38 148 THR A N 1
ATOM 1174 C CA . THR A 1 148 ? -4.320 8.087 22.323 1.00 92.38 148 THR A CA 1
ATOM 1175 C C . THR A 1 148 ? -3.871 7.432 23.635 1.00 92.38 148 THR A C 1
ATOM 1177 O O . THR A 1 148 ? -2.725 7.574 24.061 1.00 92.38 148 THR A O 1
ATOM 1180 N N . THR A 1 149 ? -4.792 6.707 24.271 1.00 94.38 149 THR A N 1
ATOM 1181 C CA . THR A 1 149 ? -4.646 5.977 25.540 1.00 94.38 149 THR A CA 1
ATOM 1182 C C . THR A 1 149 ? -5.235 4.567 25.413 1.00 94.38 149 THR A C 1
ATOM 1184 O O . THR A 1 149 ? -5.867 4.231 24.413 1.00 94.38 149 THR A O 1
ATOM 1187 N N . SER A 1 150 ? -5.082 3.721 26.437 1.00 94.69 150 SER A N 1
ATOM 1188 C CA . SER A 1 150 ? -5.685 2.377 26.440 1.00 94.69 150 SER A CA 1
ATOM 1189 C C . SER A 1 150 ? -7.221 2.391 26.387 1.00 94.69 150 SER A C 1
ATOM 1191 O O . SER A 1 150 ? -7.827 1.443 25.880 1.00 94.69 150 SER A O 1
ATOM 1193 N N . SER A 1 151 ? -7.849 3.467 26.867 1.00 95.44 151 SER A N 1
ATOM 1194 C CA . SER A 1 151 ? -9.306 3.628 26.895 1.00 95.44 151 SER A CA 1
ATOM 1195 C C . SER A 1 151 ? -9.867 4.287 25.635 1.00 95.44 151 SER A C 1
ATOM 1197 O O . SER A 1 151 ? -11.011 4.014 25.279 1.00 95.44 151 SER A O 1
ATOM 1199 N N . ILE A 1 152 ? -9.098 5.165 24.982 1.00 96.31 152 ILE A N 1
ATOM 1200 C CA . ILE A 1 152 ? -9.526 5.936 23.805 1.00 96.31 152 ILE A CA 1
ATOM 1201 C C . ILE A 1 152 ? -8.380 5.987 22.798 1.00 96.31 152 ILE A C 1
ATOM 1203 O O . ILE A 1 152 ? -7.311 6.504 23.107 1.00 96.31 152 ILE A O 1
ATOM 1207 N N . ILE A 1 153 ? -8.625 5.507 21.586 1.00 96.25 153 ILE A N 1
ATOM 1208 C CA . ILE A 1 153 ? -7.686 5.508 20.469 1.00 96.25 153 ILE A CA 1
ATOM 1209 C C . ILE A 1 153 ? -8.276 6.374 19.365 1.00 96.25 153 ILE A C 1
ATOM 1211 O O . ILE A 1 153 ? -9.371 6.100 18.870 1.00 96.25 153 ILE A O 1
ATOM 1215 N N . TRP A 1 154 ? -7.555 7.414 18.964 1.00 96.19 154 TRP A N 1
ATOM 1216 C CA . TRP A 1 154 ? -7.963 8.201 17.810 1.00 96.19 154 TRP A CA 1
ATOM 1217 C C . TRP A 1 154 ? -7.584 7.491 16.514 1.00 96.19 154 TRP A C 1
ATOM 1219 O O . TRP A 1 154 ? -6.524 6.866 16.439 1.00 96.19 154 TRP A O 1
ATOM 1229 N N . ILE A 1 155 ? -8.439 7.603 15.502 1.00 94.06 155 ILE A N 1
ATOM 1230 C CA . ILE A 1 155 ? -8.186 7.132 14.142 1.00 94.06 155 ILE A CA 1
ATOM 1231 C C . ILE A 1 155 ? -8.446 8.254 13.137 1.00 94.06 155 ILE A C 1
ATOM 1233 O O . ILE A 1 155 ? -9.410 9.009 13.267 1.00 94.06 155 ILE A O 1
ATOM 1237 N N . ASN A 1 156 ? -7.627 8.338 12.089 1.00 89.69 156 ASN A N 1
ATOM 1238 C CA . ASN A 1 156 ? -7.881 9.300 11.020 1.00 89.69 156 ASN A CA 1
ATOM 1239 C C . ASN A 1 156 ? -9.085 8.871 10.161 1.00 89.69 156 ASN A C 1
ATOM 1241 O O . ASN A 1 156 ? -9.188 7.733 9.707 1.00 89.69 156 ASN A O 1
ATOM 1245 N N . SER A 1 157 ? -9.979 9.815 9.872 1.00 83.44 157 SER A N 1
ATOM 1246 C CA . SER A 1 157 ? -11.162 9.595 9.024 1.00 83.44 157 SER A CA 1
ATOM 1247 C C . SER A 1 157 ? -11.204 10.486 7.782 1.00 83.44 157 SER A C 1
ATOM 1249 O O . SER A 1 157 ? -12.149 10.398 7.005 1.00 83.44 157 SER A O 1
ATOM 1251 N N . GLN A 1 158 ? -10.172 11.304 7.542 1.00 76.12 158 GLN A N 1
ATOM 1252 C CA . GLN A 1 158 ? -10.132 12.284 6.444 1.00 76.12 158 GLN A CA 1
ATOM 1253 C C . GLN A 1 158 ? -10.470 11.677 5.073 1.00 76.12 158 GLN A C 1
ATOM 1255 O O . GLN A 1 158 ? -11.183 12.287 4.279 1.00 76.12 158 GLN A O 1
ATOM 1260 N N . TYR A 1 159 ? -9.972 10.470 4.801 1.00 70.94 159 TYR A N 1
ATOM 1261 C CA . TYR A 1 159 ? -10.182 9.775 3.528 1.00 70.94 159 TYR A CA 1
ATOM 1262 C C . TYR A 1 159 ? -11.426 8.876 3.521 1.00 70.94 159 TYR A C 1
ATOM 1264 O O . TYR A 1 159 ? -11.865 8.452 2.454 1.00 70.94 159 TYR A O 1
ATOM 1272 N N . PHE A 1 160 ? -12.016 8.629 4.694 1.00 74.94 160 PHE A N 1
ATOM 1273 C CA . PHE A 1 160 ? -13.194 7.785 4.891 1.00 74.94 160 PHE A CA 1
ATOM 1274 C C . PHE A 1 160 ? -14.162 8.442 5.888 1.00 74.94 160 PHE A C 1
ATOM 1276 O O . PHE A 1 160 ? -14.348 7.941 6.999 1.00 74.94 160 PHE A O 1
ATOM 1283 N N . PRO A 1 161 ? -14.811 9.561 5.521 1.00 71.00 161 PRO A N 1
ATOM 1284 C CA . PRO A 1 161 ? -15.698 10.287 6.435 1.00 71.00 161 PRO A CA 1
ATOM 1285 C C . PRO A 1 161 ? -16.896 9.443 6.899 1.00 71.00 161 PRO A C 1
ATOM 1287 O O . PRO A 1 161 ? -17.450 9.682 7.966 1.00 71.00 161 PRO A O 1
ATOM 1290 N N . SER A 1 162 ? -17.279 8.424 6.126 1.00 75.06 162 SER A N 1
ATOM 1291 C CA . SER A 1 162 ? -18.362 7.485 6.447 1.00 75.06 162 SER A CA 1
ATOM 1292 C C . SER A 1 162 ? -17.868 6.156 7.033 1.00 75.06 162 SER A C 1
ATOM 1294 O O . SER A 1 162 ? -18.600 5.167 7.003 1.00 75.06 162 SER A O 1
ATOM 1296 N N . ILE A 1 163 ? -16.644 6.115 7.573 1.00 79.56 163 ILE A N 1
ATOM 1297 C CA . ILE A 1 163 ? -16.051 4.900 8.148 1.00 79.56 163 ILE A CA 1
ATOM 1298 C C . ILE A 1 163 ? -16.950 4.260 9.210 1.00 79.56 163 ILE A C 1
ATOM 1300 O O . ILE A 1 163 ? -17.179 3.054 9.177 1.00 79.56 163 ILE A O 1
ATOM 1304 N N . LEU A 1 164 ? -17.545 5.074 10.085 1.00 84.44 164 LEU A N 1
ATOM 1305 C CA . LEU A 1 164 ? -18.425 4.605 11.157 1.00 84.44 164 LEU A CA 1
ATOM 1306 C C . LEU A 1 164 ? -19.712 3.964 10.615 1.00 84.44 164 LEU A C 1
ATOM 1308 O O . LEU A 1 164 ? -20.164 2.958 11.151 1.00 84.44 164 LEU A O 1
ATOM 1312 N N . ASN A 1 165 ? -20.246 4.468 9.496 1.00 82.12 165 ASN A N 1
ATOM 1313 C CA . ASN A 1 165 ? -21.458 3.931 8.858 1.00 82.12 165 ASN A CA 1
ATOM 1314 C C . ASN A 1 165 ? -21.241 2.539 8.247 1.00 82.12 165 ASN A C 1
ATOM 1316 O O . ASN A 1 165 ? -22.201 1.833 7.950 1.00 82.12 165 ASN A O 1
ATOM 1320 N N . SER A 1 166 ? -19.982 2.159 8.032 1.00 79.50 166 SER A N 1
ATOM 1321 C CA . SER A 1 166 ? -19.601 0.894 7.400 1.00 79.50 166 SER A CA 1
ATOM 1322 C C . SER A 1 166 ? -19.362 -0.225 8.420 1.00 79.50 166 SER A C 1
ATOM 1324 O O . SER A 1 166 ? -19.056 -1.358 8.044 1.00 79.50 166 SER A O 1
ATOM 1326 N N . ILE A 1 167 ? -19.492 0.078 9.713 1.00 87.56 167 ILE A N 1
ATOM 1327 C CA . ILE A 1 167 ? -19.141 -0.807 10.822 1.00 87.56 167 ILE A CA 1
ATOM 1328 C C . ILE A 1 167 ? -20.414 -1.244 11.544 1.00 87.56 167 ILE A C 1
ATOM 1330 O O . ILE A 1 167 ? -21.329 -0.456 11.766 1.00 87.56 167 ILE A O 1
ATOM 1334 N N . ALA A 1 168 ? -20.469 -2.518 11.921 1.00 88.88 168 ALA A N 1
ATOM 1335 C CA . ALA A 1 168 ? -21.583 -3.117 12.636 1.00 88.88 168 ALA A CA 1
ATOM 1336 C C . ALA A 1 168 ? -21.109 -3.790 13.930 1.00 88.88 168 ALA A C 1
ATOM 1338 O O . ALA A 1 168 ? -19.976 -4.259 14.044 1.00 88.88 168 ALA A O 1
ATOM 1339 N N . THR A 1 169 ? -21.998 -3.883 14.919 1.00 93.56 169 THR A N 1
ATOM 1340 C CA . THR A 1 169 ? -21.731 -4.664 16.132 1.00 93.56 169 THR A CA 1
ATOM 1341 C C . THR A 1 169 ? -21.379 -6.111 15.782 1.00 93.56 169 THR A C 1
ATOM 1343 O O . THR A 1 169 ? -22.064 -6.755 14.992 1.00 93.56 169 THR A O 1
ATOM 1346 N N . GLY A 1 170 ? -20.321 -6.633 16.406 1.00 93.25 170 GLY A N 1
ATOM 1347 C CA . GLY A 1 170 ? -19.775 -7.966 16.142 1.00 93.25 170 GLY A CA 1
ATOM 1348 C C . GLY A 1 170 ? -18.631 -7.991 15.127 1.00 93.25 170 GLY A C 1
ATOM 1349 O O . GLY A 1 170 ? -17.928 -9.000 15.049 1.00 93.25 170 GLY A O 1
ATOM 1350 N N . ASP A 1 171 ? -18.397 -6.894 14.404 1.00 93.19 171 ASP A N 1
ATOM 1351 C CA . ASP A 1 171 ? -17.246 -6.757 13.516 1.00 93.19 171 ASP A CA 1
ATOM 1352 C C . ASP A 1 171 ? -15.918 -6.854 14.268 1.00 93.19 171 ASP A C 1
ATOM 1354 O O . ASP A 1 171 ? -15.819 -6.503 15.448 1.00 93.19 171 ASP A O 1
ATOM 1358 N N . ARG A 1 172 ? -14.877 -7.289 13.551 1.00 93.50 172 ARG A N 1
ATOM 1359 C CA . ARG A 1 172 ? -13.501 -7.287 14.048 1.00 93.50 172 ARG A CA 1
ATOM 1360 C C . ARG A 1 172 ? -12.684 -6.171 13.423 1.00 93.50 172 ARG A C 1
ATOM 1362 O O . ARG A 1 172 ? -12.671 -6.024 12.205 1.00 93.50 172 ARG A O 1
ATOM 1369 N N . ILE A 1 173 ? -11.979 -5.431 14.269 1.00 94.19 173 ILE A N 1
ATOM 1370 C CA . ILE A 1 173 ? -11.029 -4.392 13.873 1.00 94.19 173 ILE A CA 1
ATOM 1371 C C . ILE A 1 173 ? -9.644 -4.837 14.322 1.00 94.19 173 ILE A C 1
ATOM 1373 O O . ILE A 1 173 ? -9.476 -5.310 15.447 1.00 94.19 173 ILE A O 1
ATOM 1377 N N . TYR A 1 174 ? -8.661 -4.676 13.448 1.00 94.31 174 TYR A N 1
ATOM 1378 C CA . TYR A 1 174 ? -7.289 -5.084 13.705 1.00 94.31 174 TYR A CA 1
ATOM 1379 C C . TYR A 1 174 ? -6.366 -3.876 13.758 1.00 94.31 174 TYR A C 1
ATOM 1381 O O . TYR A 1 174 ? -6.492 -2.970 12.937 1.00 94.31 174 TYR A O 1
ATOM 1389 N N . ILE A 1 175 ? -5.427 -3.873 14.700 1.00 94.88 175 ILE A N 1
ATOM 1390 C CA . ILE A 1 175 ? -4.413 -2.823 14.839 1.00 94.88 175 ILE A CA 1
ATOM 1391 C C . ILE A 1 175 ? -3.029 -3.463 14.722 1.00 94.88 175 ILE A C 1
ATOM 1393 O O . ILE A 1 175 ? -2.820 -4.577 15.204 1.00 94.88 175 ILE A O 1
ATOM 1397 N N . ASP A 1 176 ? -2.109 -2.741 14.079 1.00 90.44 176 ASP A N 1
ATOM 1398 C CA . ASP A 1 176 ? -0.700 -3.116 13.906 1.00 90.44 176 ASP A CA 1
ATOM 1399 C C . ASP A 1 176 ? -0.541 -4.471 13.198 1.00 90.44 176 ASP A C 1
ATOM 1401 O O . ASP A 1 176 ? -0.150 -5.470 13.794 1.00 90.44 176 ASP A O 1
ATOM 1405 N N . GLU A 1 177 ? -0.934 -4.516 11.919 1.00 86.31 177 GLU A N 1
ATOM 1406 C CA . GLU A 1 177 ? -0.798 -5.700 11.050 1.00 86.31 177 GLU A CA 1
ATOM 1407 C C . GLU A 1 177 ? -1.466 -6.977 11.613 1.00 86.31 177 GLU A C 1
ATOM 1409 O O . GLU A 1 177 ? -1.056 -8.099 11.321 1.00 86.31 177 GLU A O 1
ATOM 1414 N N . GLY A 1 178 ? -2.518 -6.822 12.426 1.00 88.12 178 GLY A N 1
ATOM 1415 C CA . GLY A 1 178 ? -3.276 -7.951 12.975 1.00 88.12 178 GLY A CA 1
ATOM 1416 C C . GLY A 1 178 ? -2.808 -8.460 14.334 1.00 88.12 178 GLY A C 1
ATOM 1417 O O . GLY A 1 178 ? -3.407 -9.407 14.841 1.00 88.12 178 GLY A O 1
ATOM 1418 N N . ILE A 1 179 ? -1.792 -7.843 14.947 1.00 91.75 179 ILE A N 1
ATOM 1419 C CA . ILE A 1 179 ? -1.298 -8.237 16.278 1.00 91.75 179 ILE A CA 1
ATOM 1420 C C . ILE A 1 179 ? -2.384 -8.051 17.345 1.00 91.75 179 ILE A C 1
ATOM 1422 O O . ILE A 1 179 ? -2.520 -8.872 18.257 1.00 91.75 179 ILE A O 1
ATOM 1426 N N . ILE A 1 180 ? -3.168 -6.982 17.218 1.00 96.19 180 ILE A N 1
ATOM 1427 C CA . ILE A 1 180 ? -4.246 -6.630 18.140 1.00 96.19 180 ILE A CA 1
ATOM 1428 C C . ILE A 1 180 ? -5.581 -6.818 17.438 1.00 96.19 180 ILE A C 1
ATOM 1430 O O . ILE A 1 180 ? -5.755 -6.369 16.303 1.00 96.19 180 ILE A O 1
ATOM 1434 N N . SER A 1 181 ? -6.539 -7.429 18.138 1.00 96.56 181 SER A N 1
ATOM 1435 C CA . SER A 1 181 ? -7.899 -7.626 17.639 1.00 96.56 181 SER A CA 1
ATOM 1436 C C . SER A 1 181 ? -8.942 -7.081 18.609 1.00 96.56 181 SER A C 1
ATOM 1438 O O . SER A 1 181 ? -8.920 -7.319 19.821 1.00 96.56 181 SER A O 1
ATOM 1440 N N . LEU A 1 182 ? -9.881 -6.331 18.047 1.00 97.31 182 LEU A N 1
ATOM 1441 C CA . LEU A 1 182 ? -10.989 -5.696 18.739 1.00 97.31 182 LEU A CA 1
ATOM 1442 C C . LEU A 1 182 ? -12.305 -6.234 18.182 1.00 97.31 182 LEU A C 1
ATOM 1444 O O . LEU A 1 182 ? -12.430 -6.406 16.974 1.00 97.31 182 LEU A O 1
ATOM 1448 N N . ILE A 1 183 ? -13.299 -6.446 19.043 1.00 97.00 183 ILE A N 1
ATOM 1449 C CA . ILE A 1 183 ? -14.677 -6.760 18.648 1.00 97.00 183 ILE A CA 1
ATOM 1450 C C . ILE A 1 183 ? -15.547 -5.537 18.906 1.00 97.00 183 ILE A C 1
ATOM 1452 O O . ILE A 1 183 ? -15.640 -5.066 20.042 1.00 97.00 183 ILE A O 1
ATOM 1456 N N . VAL A 1 184 ? -16.237 -5.065 17.874 1.00 96.81 184 VAL A N 1
ATOM 1457 C CA . VAL A 1 184 ? -17.172 -3.945 17.976 1.00 96.81 184 VAL A CA 1
ATOM 1458 C C . VAL A 1 184 ? -18.361 -4.338 18.850 1.00 96.81 184 VAL A C 1
ATOM 1460 O O . VAL A 1 184 ? -19.028 -5.347 18.616 1.00 96.81 184 VAL A O 1
ATOM 1463 N N . ARG A 1 185 ? -18.641 -3.528 19.869 1.00 96.94 185 ARG A N 1
ATOM 1464 C CA . ARG A 1 185 ? -19.795 -3.671 20.768 1.00 96.94 185 ARG A CA 1
ATOM 1465 C C . ARG A 1 185 ? -20.905 -2.681 20.445 1.00 96.94 185 ARG A C 1
ATOM 1467 O O . ARG A 1 185 ? -22.073 -3.039 20.571 1.00 96.94 185 ARG A O 1
ATOM 1474 N N . GLY A 1 186 ? -20.553 -1.488 19.983 1.00 93.81 186 GLY A N 1
ATOM 1475 C CA . GLY A 1 186 ? -21.512 -0.476 19.561 1.00 93.81 186 GLY A CA 1
ATOM 1476 C C . GLY A 1 186 ? -20.853 0.586 18.697 1.00 93.81 186 GLY A C 1
ATOM 1477 O O . GLY A 1 186 ? -19.651 0.828 18.817 1.00 93.81 186 GLY A O 1
ATOM 1478 N N . VAL A 1 187 ? -21.654 1.196 17.830 1.00 92.50 187 VAL A N 1
ATOM 1479 C CA . VAL A 1 187 ? -21.255 2.321 16.985 1.00 92.50 187 VAL A CA 1
ATOM 1480 C C . VAL A 1 187 ? -22.034 3.544 17.449 1.00 92.50 187 VAL A C 1
ATOM 1482 O O . VAL A 1 187 ? -23.256 3.500 17.590 1.00 92.50 187 VAL A O 1
ATOM 1485 N N . GLU A 1 188 ? -21.302 4.608 17.734 1.00 90.50 188 GLU A N 1
ATOM 1486 C CA . GLU A 1 188 ? -21.790 5.913 18.166 1.00 90.50 188 GLU A CA 1
ATOM 1487 C C . GLU A 1 188 ? -21.562 6.926 17.025 1.00 90.50 188 GLU A C 1
ATOM 1489 O O . GLU A 1 188 ? -21.052 6.577 15.961 1.00 90.50 188 GLU A O 1
ATOM 1494 N N . VAL A 1 189 ? -21.959 8.188 17.214 1.00 88.25 189 VAL A N 1
ATOM 1495 C CA . VAL A 1 189 ? -21.895 9.212 16.148 1.00 88.25 189 VAL A CA 1
ATOM 1496 C C . VAL A 1 189 ? -20.457 9.510 15.706 1.00 88.25 189 VAL A C 1
ATOM 1498 O O . VAL A 1 189 ? -20.211 9.736 14.525 1.00 88.25 189 VAL A O 1
ATOM 1501 N N . ASP A 1 190 ? -19.515 9.512 16.645 1.00 91.19 190 ASP A N 1
ATOM 1502 C CA . ASP A 1 190 ? -18.115 9.911 16.458 1.00 91.19 190 ASP A CA 1
ATOM 1503 C C . ASP A 1 190 ? -17.117 8.849 16.952 1.00 91.19 190 ASP A C 1
ATOM 1505 O O . ASP A 1 190 ? -15.903 9.083 17.021 1.00 91.19 190 ASP A O 1
ATOM 1509 N N . SER A 1 191 ? -17.623 7.684 17.357 1.00 93.56 191 SER A N 1
ATOM 1510 C CA . SER A 1 191 ? -16.811 6.674 18.013 1.00 93.56 191 SER A CA 1
ATOM 1511 C C . SER A 1 191 ? -17.394 5.266 17.950 1.00 93.56 191 SER A C 1
ATOM 1513 O O . SER A 1 191 ? -18.542 5.038 17.581 1.00 93.56 191 SER A O 1
ATOM 1515 N N . ILE A 1 192 ? -16.551 4.290 18.271 1.00 94.81 192 ILE A N 1
ATOM 1516 C CA . ILE A 1 192 ? -16.855 2.866 18.256 1.00 94.81 192 ILE A CA 1
ATOM 1517 C C . ILE A 1 192 ? -16.414 2.295 19.592 1.00 94.81 192 ILE A C 1
ATOM 1519 O O . ILE A 1 192 ? -15.230 2.328 19.935 1.00 94.81 192 ILE A O 1
ATOM 1523 N N . SER A 1 193 ? -17.361 1.737 20.331 1.00 96.69 193 SER A N 1
ATOM 1524 C CA . SER A 1 193 ? -17.075 0.999 21.552 1.00 96.69 193 SER A CA 1
ATOM 1525 C C . SER A 1 193 ? -16.622 -0.416 21.199 1.00 96.69 193 SER A C 1
ATOM 1527 O O . SER A 1 193 ? -17.351 -1.174 20.555 1.00 96.69 193 SER A O 1
ATOM 1529 N N . CYS A 1 194 ? -15.427 -0.792 21.647 1.00 97.44 194 CYS A N 1
ATOM 1530 C CA . CYS A 1 194 ? -14.741 -2.027 21.288 1.00 97.44 194 CYS A CA 1
ATOM 1531 C C . CYS A 1 194 ? -14.339 -2.834 22.528 1.00 97.44 194 CYS A C 1
ATOM 1533 O O . CYS A 1 194 ? -13.913 -2.294 23.545 1.00 97.44 194 CYS A O 1
ATOM 1535 N N . PHE A 1 195 ? -14.425 -4.155 22.419 1.00 97.81 195 PHE A N 1
ATOM 1536 C CA . PHE A 1 195 ? -13.886 -5.103 23.389 1.00 97.81 195 PHE A CA 1
ATOM 1537 C C . PHE A 1 195 ? -12.567 -5.673 22.869 1.00 97.81 195 PHE A C 1
ATOM 1539 O O . PHE A 1 195 ? -12.517 -6.147 21.735 1.00 97.81 195 PHE A O 1
ATOM 1546 N N . VAL A 1 196 ? -11.514 -5.665 23.685 1.00 98.12 196 VAL A N 1
ATOM 1547 C CA . VAL A 1 196 ? -10.200 -6.192 23.288 1.00 98.12 196 VAL A CA 1
ATOM 1548 C C . VAL A 1 196 ? -10.219 -7.727 23.321 1.00 98.12 196 VAL A C 1
ATOM 1550 O O . VAL A 1 196 ? -10.160 -8.336 24.392 1.00 98.12 196 VAL A O 1
ATOM 1553 N N . GLU A 1 197 ? -10.303 -8.357 22.145 1.00 97.50 197 GLU A N 1
ATOM 1554 C CA . GLU A 1 197 ? -10.259 -9.819 21.972 1.00 97.50 197 GLU A CA 1
ATOM 1555 C C . GLU A 1 197 ? -8.825 -10.341 22.147 1.00 97.50 197 GLU A C 1
ATOM 1557 O O . GLU A 1 197 ? -8.600 -11.294 22.903 1.00 97.50 197 GLU A O 1
ATOM 1562 N N . GLN A 1 198 ? -7.858 -9.661 21.527 1.00 97.19 198 GLN A N 1
ATOM 1563 C CA . GLN A 1 198 ? -6.426 -9.888 21.692 1.00 97.19 198 GLN A CA 1
ATOM 1564 C C . GLN A 1 198 ? -5.721 -8.558 21.964 1.00 97.19 198 GLN A C 1
ATOM 1566 O O . GLN A 1 198 ? -5.776 -7.631 21.158 1.00 97.19 198 GLN A O 1
ATOM 1571 N N . GLY A 1 199 ? -5.094 -8.475 23.138 1.00 96.19 199 GLY A N 1
ATOM 1572 C CA . GLY A 1 199 ? -4.324 -7.316 23.576 1.00 96.19 199 GLY A CA 1
ATOM 1573 C C . GLY A 1 199 ? -2.881 -7.330 23.073 1.00 96.19 199 GLY A C 1
ATOM 1574 O O . GLY A 1 199 ? -2.422 -8.314 22.497 1.00 96.19 199 GLY A O 1
ATOM 1575 N N . GLY A 1 200 ? -2.160 -6.246 23.337 1.00 95.81 200 GLY A N 1
ATOM 1576 C CA . GLY A 1 200 ? -0.785 -6.050 22.891 1.00 95.81 200 GLY A CA 1
ATOM 1577 C C . GLY A 1 200 ? -0.342 -4.600 23.039 1.00 95.81 200 GLY A C 1
ATOM 1578 O O . GLY A 1 200 ? -1.094 -3.756 23.531 1.00 95.81 200 GLY A O 1
ATOM 1579 N N . GLU A 1 201 ? 0.883 -4.321 22.614 1.00 95.38 201 GLU A N 1
ATOM 1580 C CA . GLU A 1 201 ? 1.426 -2.966 22.559 1.00 95.38 201 GLU A CA 1
ATOM 1581 C C . GLU A 1 201 ? 0.948 -2.245 21.288 1.00 95.38 201 GLU A C 1
ATOM 1583 O O . GLU A 1 201 ? 1.048 -2.787 20.190 1.00 95.38 201 GLU A O 1
ATOM 1588 N N . VAL A 1 202 ? 0.419 -1.029 21.435 1.00 94.75 202 VAL A N 1
ATOM 1589 C CA . VAL A 1 202 ? 0.045 -0.131 20.331 1.00 94.75 202 VAL A CA 1
ATOM 1590 C C . VAL A 1 202 ? 0.954 1.085 20.384 1.00 94.75 202 VAL A C 1
ATOM 1592 O O . VAL A 1 202 ? 1.008 1.771 21.405 1.00 94.75 202 VAL A O 1
ATOM 1595 N N . GLY A 1 203 ? 1.628 1.369 19.274 1.00 94.62 203 GLY A N 1
ATOM 1596 C CA . GLY A 1 203 ? 2.371 2.614 19.084 1.00 94.62 203 GLY A CA 1
ATO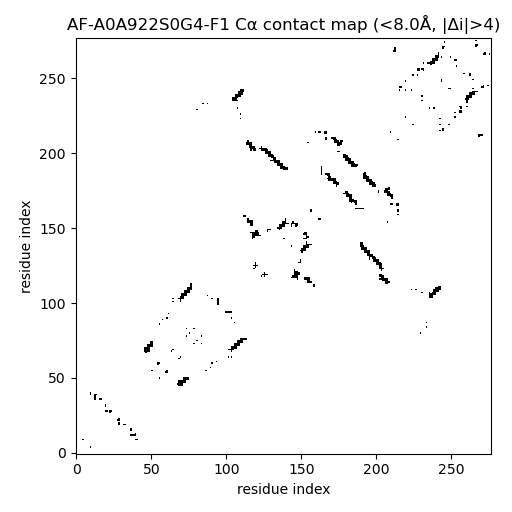M 1597 C C . GLY A 1 203 ? 1.563 3.703 18.373 1.00 94.62 203 GLY A C 1
ATOM 1598 O O . GLY A 1 203 ? 0.392 3.526 18.020 1.00 94.62 203 GLY A O 1
ATOM 1599 N N . SER A 1 204 ? 2.222 4.820 18.093 1.00 94.75 204 SER A N 1
ATOM 1600 C CA . SER A 1 204 ? 1.675 5.884 17.247 1.00 94.75 204 SER A CA 1
ATOM 1601 C C . SER A 1 204 ? 1.638 5.492 15.765 1.00 94.75 204 SER A C 1
ATOM 1603 O O . SER A 1 204 ? 2.468 4.713 15.289 1.00 94.75 204 SER A O 1
ATOM 1605 N N . TYR A 1 205 ? 0.674 6.042 15.018 1.00 92.75 205 TYR A N 1
ATOM 1606 C CA . TYR A 1 205 ? 0.523 5.854 13.565 1.00 92.75 205 TYR A CA 1
ATOM 1607 C C . TYR A 1 205 ? 0.421 4.397 13.093 1.00 92.75 205 TYR A C 1
ATOM 1609 O O . TYR A 1 205 ? 0.733 4.080 11.936 1.00 92.75 205 TYR A O 1
ATOM 1617 N N . LYS A 1 206 ? -0.043 3.495 13.961 1.00 93.75 206 LYS A N 1
ATOM 1618 C CA . LYS A 1 206 ? -0.231 2.081 13.635 1.00 93.75 206 LYS A CA 1
ATOM 1619 C C . LYS A 1 206 ? -1.425 1.905 12.722 1.00 93.75 206 LYS A C 1
ATOM 1621 O O . LYS A 1 206 ? -2.448 2.560 12.890 1.00 93.75 206 LYS A O 1
ATOM 1626 N N . ARG A 1 207 ? -1.283 1.025 11.732 1.00 91.31 207 ARG A N 1
ATOM 1627 C CA . ARG A 1 207 ? -2.333 0.760 10.750 1.00 91.31 207 ARG A CA 1
ATOM 1628 C C . ARG A 1 207 ? -3.532 0.104 11.435 1.00 91.31 207 ARG A C 1
ATOM 1630 O O . ARG A 1 207 ? -3.355 -0.802 12.249 1.00 91.31 207 ARG A O 1
ATOM 1637 N N . VAL A 1 208 ? -4.729 0.558 11.082 1.00 91.62 208 VAL A N 1
ATOM 1638 C CA . VAL A 1 208 ? -6.004 0.009 11.543 1.00 91.62 208 VAL A CA 1
ATOM 1639 C C . VAL A 1 208 ? -6.738 -0.582 10.347 1.00 91.62 208 VAL A C 1
ATOM 1641 O O . VAL A 1 208 ? -6.969 0.099 9.347 1.00 91.62 208 VAL A O 1
ATOM 1644 N N . HIS A 1 209 ? -7.103 -1.855 10.443 1.00 87.44 209 HIS A N 1
ATOM 1645 C CA . HIS A 1 209 ? -7.890 -2.554 9.438 1.00 87.44 209 HIS A CA 1
ATOM 1646 C C . HIS 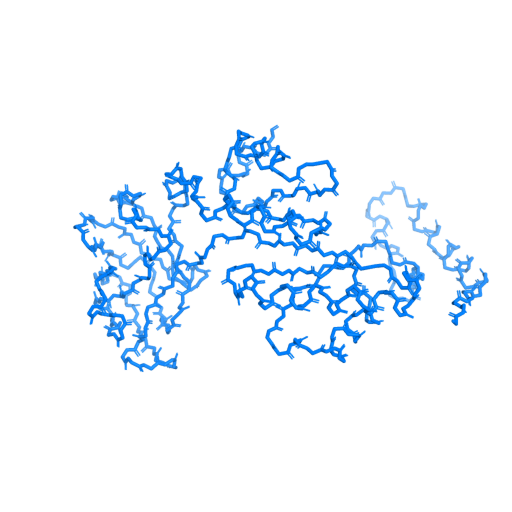A 1 209 ? -9.301 -2.781 9.953 1.00 87.44 209 HIS A C 1
ATOM 1648 O O . HIS A 1 209 ? -9.510 -3.373 11.011 1.00 87.44 209 HIS A O 1
ATOM 1654 N N . PHE A 1 210 ? -10.265 -2.352 9.155 1.00 85.19 210 PHE A N 1
ATOM 1655 C CA . PHE A 1 210 ? -11.678 -2.619 9.370 1.00 85.19 210 PHE A CA 1
ATOM 1656 C C . PHE A 1 210 ? -12.120 -3.743 8.433 1.00 85.19 210 PHE A C 1
ATOM 1658 O O . PHE A 1 210 ? -11.412 -4.049 7.468 1.00 85.19 210 PHE A O 1
ATOM 1665 N N . PRO A 1 211 ? -13.291 -4.351 8.663 1.00 75.12 211 PRO A N 1
ATOM 1666 C CA . PRO A 1 211 ? -13.896 -5.257 7.698 1.00 75.12 211 PRO A CA 1
ATOM 1667 C C . PRO A 1 211 ? -14.104 -4.522 6.366 1.00 75.12 211 PRO A C 1
ATOM 1669 O O . PRO A 1 211 ? -14.991 -3.682 6.225 1.00 75.12 211 PRO A O 1
ATOM 1672 N N . CYS A 1 212 ? -13.229 -4.807 5.400 1.00 60.56 212 CYS A N 1
ATOM 1673 C CA . CYS A 1 212 ? -13.102 -4.046 4.158 1.00 60.56 212 CYS A CA 1
ATOM 1674 C C . CYS A 1 212 ? -14.372 -4.038 3.295 1.00 60.56 212 CYS A C 1
ATOM 1676 O O . CYS A 1 212 ? -14.543 -3.112 2.511 1.00 60.56 212 CYS A O 1
ATOM 1678 N N . GLU A 1 213 ? -15.244 -5.041 3.436 1.00 61.66 213 GLU A N 1
ATOM 1679 C CA . GLU A 1 213 ? -16.368 -5.295 2.520 1.00 61.66 213 GLU A CA 1
ATOM 1680 C C . GLU A 1 213 ? -17.311 -4.072 2.408 1.00 61.66 213 GLU A C 1
ATOM 1682 O O . GLU A 1 213 ? -17.719 -3.708 1.313 1.00 61.66 213 GLU A O 1
ATOM 1687 N N . ARG A 1 214 ? -17.573 -3.353 3.516 1.00 64.19 214 ARG A N 1
ATOM 1688 C CA . ARG A 1 214 ? -18.516 -2.213 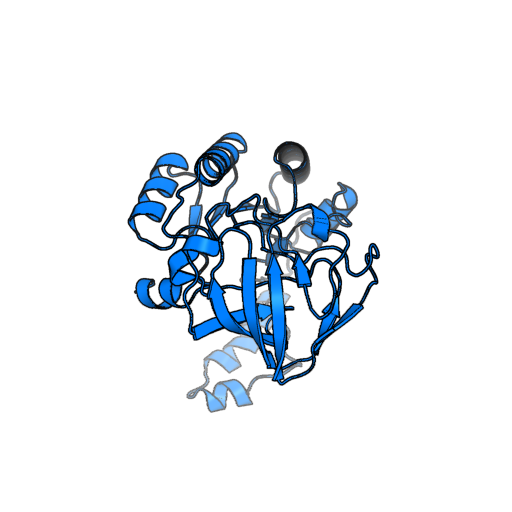3.548 1.00 64.19 214 ARG A CA 1
ATOM 1689 C C . ARG A 1 214 ? -17.883 -0.828 3.398 1.00 64.19 214 ARG A C 1
ATOM 1691 O O . ARG A 1 214 ? -18.586 0.128 3.095 1.00 64.19 214 ARG A O 1
ATOM 1698 N N . MET A 1 215 ? -16.574 -0.690 3.620 1.00 63.31 215 MET A N 1
ATOM 1699 C CA . MET A 1 215 ? -15.933 0.636 3.661 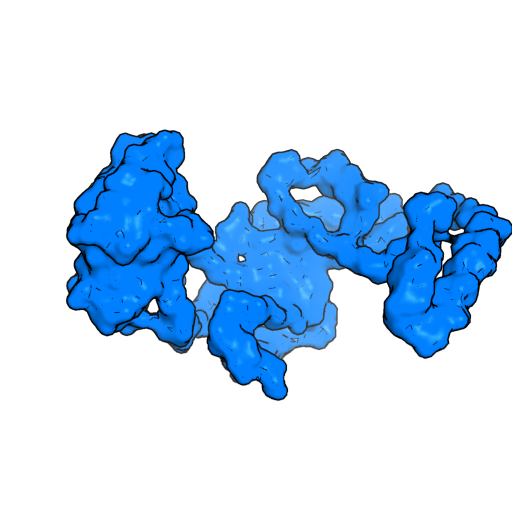1.00 63.31 215 MET A CA 1
ATOM 1700 C C . MET A 1 215 ? -15.734 1.262 2.281 1.00 63.31 215 MET A C 1
ATOM 1702 O O . MET A 1 215 ? -15.744 2.485 2.145 1.00 63.31 215 MET A O 1
ATOM 1706 N N . TYR A 1 216 ? -15.523 0.432 1.260 1.00 57.53 216 TYR A N 1
ATOM 1707 C CA . TYR A 1 216 ? -15.142 0.902 -0.070 1.00 57.53 216 TYR A CA 1
ATOM 1708 C C . TYR A 1 216 ? -16.343 1.054 -1.025 1.00 57.53 216 TYR A C 1
ATOM 1710 O O . TYR A 1 216 ? -16.229 1.755 -2.030 1.00 57.53 216 TYR A O 1
ATOM 1718 N N . GLU A 1 217 ? -17.506 0.461 -0.711 1.00 53.03 217 GLU A N 1
ATOM 1719 C CA . GLU A 1 217 ? -18.714 0.528 -1.557 1.00 53.03 217 GLU A CA 1
ATOM 1720 C C . GLU A 1 217 ? -19.232 1.962 -1.749 1.00 53.03 217 GLU A C 1
ATOM 1722 O O . GLU A 1 217 ? -19.801 2.284 -2.792 1.00 53.03 217 GLU A O 1
ATOM 1727 N N . ALA A 1 218 ? -18.992 2.852 -0.782 1.00 50.06 218 ALA A N 1
ATOM 1728 C CA . ALA A 1 218 ? -19.567 4.194 -0.786 1.00 50.06 218 ALA A CA 1
ATOM 1729 C C . ALA A 1 218 ? -18.827 5.222 -1.664 1.00 50.06 218 ALA A C 1
ATOM 1731 O O . ALA A 1 218 ? -19.302 6.351 -1.784 1.00 50.06 218 ALA A O 1
ATOM 1732 N N . THR A 1 219 ? -17.672 4.903 -2.272 1.00 50.22 219 THR A N 1
ATOM 1733 C CA . THR A 1 219 ? -16.881 5.967 -2.919 1.00 50.22 219 THR A CA 1
ATOM 1734 C C . THR A 1 219 ? -15.982 5.489 -4.064 1.00 50.22 219 THR A C 1
ATOM 1736 O O . THR A 1 219 ? -14.802 5.204 -3.874 1.00 50.22 219 THR A O 1
ATOM 1739 N N . PHE A 1 220 ? -16.477 5.578 -5.307 1.00 54.41 220 PHE A N 1
ATOM 1740 C CA . PHE A 1 220 ? -15.615 6.034 -6.407 1.00 54.41 220 PHE A CA 1
ATOM 1741 C C . PHE A 1 220 ? -15.374 7.526 -6.163 1.00 54.41 220 PHE A C 1
ATOM 1743 O O . PHE A 1 220 ? -16.081 8.393 -6.674 1.00 54.41 220 PHE A O 1
ATOM 1750 N N . ASN A 1 221 ? -14.484 7.817 -5.217 1.00 66.69 221 ASN A N 1
ATOM 1751 C CA . ASN A 1 221 ? -14.295 9.173 -4.729 1.00 66.69 221 ASN A CA 1
ATOM 1752 C C . ASN A 1 221 ? -13.724 10.048 -5.852 1.00 66.69 221 ASN A C 1
ATOM 1754 O O . ASN A 1 221 ? -12.956 9.569 -6.690 1.00 66.69 221 ASN A O 1
ATOM 1758 N N . ASN A 1 222 ? -14.034 11.345 -5.825 1.00 75.25 222 ASN A N 1
ATOM 1759 C CA . ASN A 1 222 ? -13.386 12.359 -6.661 1.00 75.25 222 ASN A CA 1
ATOM 1760 C C . ASN A 1 222 ? -11.852 12.224 -6.626 1.00 75.25 222 ASN A C 1
ATOM 1762 O O . ASN A 1 222 ? -11.189 12.479 -7.628 1.00 75.25 222 ASN A O 1
ATOM 1766 N N . LEU A 1 223 ? -11.307 11.752 -5.497 1.00 78.75 223 LEU A N 1
ATOM 1767 C CA . LEU A 1 223 ? -9.896 11.411 -5.341 1.00 78.75 223 LEU A CA 1
ATOM 1768 C C . LEU A 1 223 ? -9.424 10.341 -6.338 1.00 78.75 223 LEU A C 1
ATOM 1770 O O . LEU A 1 223 ? -8.491 10.597 -7.089 1.00 78.75 223 LEU A O 1
ATOM 1774 N N . TYR A 1 224 ? -10.092 9.184 -6.416 1.00 82.88 224 TYR A N 1
ATOM 1775 C CA . TYR A 1 224 ? -9.668 8.095 -7.303 1.00 82.88 224 TYR A CA 1
ATOM 1776 C C . TYR A 1 224 ? -9.721 8.511 -8.778 1.00 82.88 224 TYR A C 1
ATOM 1778 O O . TYR A 1 224 ? -8.781 8.257 -9.528 1.00 82.88 224 TYR A O 1
ATOM 1786 N N . LYS A 1 225 ? -10.774 9.233 -9.184 1.00 86.56 225 LYS A N 1
ATOM 1787 C CA . LYS A 1 225 ? -10.858 9.807 -10.534 1.00 86.56 225 LYS A CA 1
ATOM 1788 C C . LYS A 1 225 ? -9.717 10.795 -10.802 1.00 86.56 225 LYS A C 1
ATOM 1790 O O . LYS A 1 225 ? -9.063 10.692 -11.835 1.00 86.56 225 LYS A O 1
ATOM 1795 N N . SER A 1 226 ? -9.445 11.700 -9.862 1.00 88.81 226 SER A N 1
ATOM 1796 C CA . SER A 1 226 ? -8.339 12.659 -9.965 1.00 88.81 226 SER A CA 1
ATOM 1797 C C . SER A 1 226 ? -6.974 11.967 -10.042 1.00 88.81 226 SER A C 1
ATOM 1799 O O . SER A 1 226 ? -6.048 12.478 -10.672 1.00 88.81 226 SER A O 1
ATOM 1801 N N . ASP A 1 227 ? -6.807 10.821 -9.386 1.00 90.56 227 ASP A N 1
ATOM 1802 C CA . ASP A 1 227 ? -5.566 10.048 -9.423 1.00 90.56 227 ASP A CA 1
ATOM 1803 C C . ASP A 1 227 ? -5.385 9.303 -10.752 1.00 90.56 227 ASP A C 1
ATOM 1805 O O . ASP A 1 227 ? -4.276 9.257 -11.282 1.00 90.56 227 ASP A O 1
ATOM 1809 N N . LEU A 1 228 ? -6.473 8.791 -11.338 1.00 92.62 228 LEU A N 1
ATOM 1810 C CA . LEU A 1 228 ? -6.465 8.234 -12.695 1.00 92.62 228 LEU A CA 1
ATOM 1811 C C . LEU A 1 228 ? -6.148 9.309 -13.744 1.00 92.62 228 LEU A C 1
ATOM 1813 O O . LEU A 1 228 ? -5.324 9.086 -14.625 1.00 92.62 228 LEU A O 1
ATOM 1817 N N . GLU A 1 229 ? -6.759 10.490 -13.637 1.00 94.19 229 GLU A N 1
ATOM 1818 C CA . GLU A 1 229 ? -6.472 11.630 -14.520 1.00 94.19 229 GLU A CA 1
ATOM 1819 C C . GLU A 1 229 ? -5.010 12.080 -14.399 1.00 94.19 229 GLU A C 1
ATOM 1821 O O . GLU A 1 229 ? -4.353 12.347 -15.406 1.00 94.19 229 GLU A O 1
ATOM 1826 N N . PHE A 1 230 ? -4.468 12.088 -13.178 1.00 95.19 230 PHE A N 1
ATOM 1827 C CA . PHE A 1 230 ? -3.051 12.350 -12.939 1.00 95.19 230 PHE A CA 1
ATOM 1828 C C . PHE A 1 230 ? -2.149 11.303 -13.610 1.00 95.19 230 PHE A C 1
ATOM 1830 O O . PHE A 1 230 ? -1.144 11.662 -14.221 1.00 95.19 230 PHE A O 1
ATOM 1837 N N . ALA A 1 231 ? -2.522 10.020 -13.569 1.00 95.94 231 ALA A N 1
ATOM 1838 C CA . ALA A 1 231 ? -1.778 8.967 -14.255 1.00 95.94 231 ALA A CA 1
ATOM 1839 C C . ALA A 1 231 ? -1.718 9.185 -15.776 1.00 95.94 231 ALA A C 1
ATOM 1841 O O . ALA A 1 231 ? -0.646 9.048 -16.370 1.00 95.94 231 ALA A O 1
ATOM 1842 N N . VAL A 1 232 ? -2.833 9.601 -16.386 1.00 96.69 232 VAL A N 1
ATOM 1843 C CA . VAL A 1 232 ? -2.888 9.978 -17.809 1.00 96.69 232 VAL A CA 1
ATOM 1844 C C . VAL A 1 232 ? -2.004 11.190 -18.092 1.00 96.69 232 VAL A C 1
ATOM 1846 O O . VAL A 1 232 ? -1.207 11.164 -19.028 1.00 96.69 232 VAL A O 1
ATOM 1849 N N . GLN A 1 233 ? -2.102 12.238 -17.270 1.00 95.94 233 GLN A N 1
ATOM 1850 C CA . GLN A 1 233 ? -1.307 13.457 -17.424 1.00 95.94 233 GLN A CA 1
ATOM 1851 C C . GLN A 1 233 ? 0.199 13.173 -17.372 1.00 95.94 233 GLN A C 1
ATOM 1853 O O . GLN A 1 233 ? 0.965 13.746 -18.147 1.00 95.94 233 GLN A O 1
ATOM 1858 N N . CYS A 1 234 ? 0.624 12.286 -16.474 1.00 95.06 234 CYS A N 1
ATOM 1859 C CA . CYS A 1 234 ? 2.021 11.900 -16.324 1.00 95.06 234 CYS A CA 1
ATOM 1860 C C . CYS A 1 234 ? 2.503 10.857 -17.340 1.00 95.06 234 CYS A C 1
ATOM 1862 O O . CYS A 1 234 ? 3.698 10.561 -17.342 1.00 95.06 234 CYS A O 1
ATOM 1864 N N . GLN A 1 235 ? 1.613 10.312 -18.178 1.00 95.56 235 GLN A N 1
ATOM 1865 C CA . GLN A 1 235 ? 1.937 9.287 -19.177 1.00 95.56 235 GLN A CA 1
ATOM 1866 C C . GLN A 1 235 ? 2.698 8.102 -18.559 1.00 95.56 235 GLN A C 1
ATOM 1868 O O . GLN A 1 235 ? 3.763 7.696 -19.030 1.00 95.56 235 GLN A O 1
ATOM 1873 N N . VAL A 1 236 ? 2.182 7.592 -17.438 1.00 97.44 236 VAL A N 1
ATOM 1874 C CA . VAL A 1 236 ? 2.752 6.401 -16.794 1.00 97.44 236 VAL A CA 1
ATOM 1875 C C . VAL A 1 236 ? 2.424 5.147 -17.595 1.00 97.44 236 VAL A C 1
ATOM 1877 O O . VAL A 1 236 ? 1.433 5.108 -18.315 1.00 97.44 236 VAL A O 1
ATOM 1880 N N . ASP A 1 237 ? 3.228 4.101 -17.440 1.00 97.81 237 ASP A N 1
ATOM 1881 C CA . ASP A 1 237 ? 3.049 2.856 -18.196 1.00 97.81 237 ASP A CA 1
ATOM 1882 C C . ASP A 1 237 ? 2.027 1.929 -17.519 1.00 97.81 237 ASP A C 1
ATOM 1884 O O . ASP A 1 237 ? 1.286 1.192 -18.173 1.00 97.81 237 ASP A O 1
ATOM 1888 N N . TYR A 1 238 ? 1.981 1.974 -16.184 1.00 97.81 238 TYR A N 1
ATOM 1889 C CA . TYR A 1 238 ? 1.181 1.071 -15.370 1.00 97.81 238 TYR A CA 1
ATOM 1890 C C . TYR A 1 238 ? 0.396 1.822 -14.296 1.00 9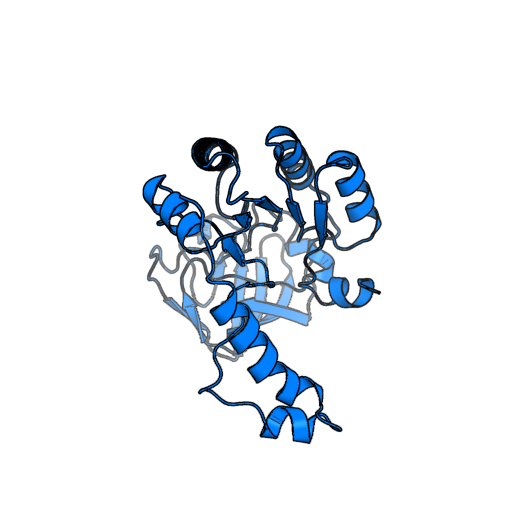7.81 238 TYR A C 1
ATOM 1892 O O . TYR A 1 238 ? 0.881 2.772 -13.679 1.00 97.81 238 TYR A O 1
ATOM 1900 N N . VAL A 1 239 ? -0.802 1.329 -14.003 1.00 96.31 239 VAL A N 1
ATOM 1901 C CA . VAL A 1 239 ? -1.593 1.742 -12.845 1.00 96.31 239 VAL A CA 1
ATOM 1902 C C . VAL A 1 239 ? -1.942 0.509 -12.031 1.00 96.31 239 VAL A C 1
ATOM 1904 O O . VAL A 1 239 ? -2.550 -0.427 -12.544 1.00 96.31 239 VAL A O 1
ATOM 1907 N N . PHE A 1 240 ? -1.569 0.503 -10.756 1.00 93.81 240 PHE A N 1
ATOM 1908 C CA . PHE A 1 240 ? -1.975 -0.517 -9.795 1.00 93.81 240 PHE A CA 1
ATOM 1909 C C . PHE A 1 240 ? -3.115 0.052 -8.966 1.00 93.81 240 PHE A C 1
ATOM 1911 O O . PHE A 1 240 ? -2.967 1.124 -8.392 1.00 93.81 240 PHE A O 1
ATOM 1918 N N . THR A 1 241 ? -4.256 -0.624 -8.895 1.00 87.50 241 THR A N 1
ATOM 1919 C CA . THR A 1 241 ? -5.420 -0.102 -8.176 1.00 87.50 241 THR A CA 1
ATOM 1920 C C . THR A 1 241 ? -5.868 -1.030 -7.057 1.00 87.50 241 THR A C 1
ATOM 1922 O O . THR A 1 241 ? -6.136 -2.204 -7.286 1.00 87.50 241 THR A O 1
ATOM 1925 N N . GLY A 1 242 ? -5.927 -0.491 -5.835 1.00 77.00 242 GLY A N 1
ATOM 1926 C CA . GLY A 1 242 ? -6.516 -1.146 -4.660 1.00 77.00 242 GLY A CA 1
ATOM 1927 C C . GLY A 1 242 ? -7.944 -0.691 -4.347 1.00 77.00 242 GLY A C 1
ATOM 1928 O O . GLY A 1 242 ? -8.598 -1.261 -3.484 1.00 77.00 242 GLY A O 1
ATOM 1929 N N . TYR A 1 243 ? -8.439 0.339 -5.042 1.00 65.75 243 TYR A N 1
ATOM 1930 C CA . TYR A 1 243 ? -9.787 0.888 -4.846 1.00 65.75 243 TYR A CA 1
ATOM 1931 C C . TYR A 1 243 ? -10.892 0.040 -5.480 1.00 65.75 243 TYR A C 1
ATOM 1933 O O . TYR A 1 243 ? -12.036 0.105 -5.041 1.00 65.75 243 TYR A O 1
ATOM 1941 N N . SER A 1 244 ? -10.581 -0.700 -6.546 1.00 60.22 244 SER A N 1
ATOM 1942 C CA . SER A 1 244 ? -11.588 -1.372 -7.363 1.00 60.22 244 SER A CA 1
ATOM 1943 C C . SER A 1 244 ? -12.053 -2.684 -6.732 1.00 60.22 244 SER A C 1
ATOM 1945 O O . SER A 1 244 ? -11.293 -3.651 -6.671 1.00 60.22 244 SER A O 1
ATOM 1947 N N . ILE A 1 245 ? -13.314 -2.731 -6.319 1.00 65.12 245 ILE A N 1
ATOM 1948 C CA . ILE A 1 245 ? -13.938 -3.910 -5.690 1.00 65.12 245 ILE A CA 1
ATOM 1949 C C . ILE A 1 245 ? -14.777 -4.696 -6.704 1.00 65.12 245 ILE A C 1
ATOM 1951 O O . ILE A 1 245 ? -15.059 -5.880 -6.513 1.00 65.12 245 ILE A O 1
ATOM 1955 N N . ASN A 1 246 ? -15.203 -4.029 -7.781 1.00 72.50 246 ASN A N 1
ATOM 1956 C CA . ASN A 1 246 ? -16.100 -4.593 -8.777 1.00 72.50 246 ASN A CA 1
ATOM 1957 C C . ASN A 1 246 ? -15.647 -4.297 -10.215 1.00 72.50 246 ASN A C 1
ATOM 1959 O O . ASN A 1 246 ? -14.813 -3.427 -10.486 1.00 72.50 246 ASN A O 1
ATOM 1963 N N . VAL A 1 247 ? -16.221 -5.063 -11.142 1.00 81.19 247 VAL A N 1
ATOM 1964 C CA . VAL A 1 247 ? -15.908 -5.015 -12.574 1.00 81.19 247 VAL A CA 1
ATOM 1965 C C . VAL A 1 247 ? -16.237 -3.646 -13.180 1.00 81.19 247 VAL A C 1
ATOM 1967 O O . VAL A 1 247 ? -15.473 -3.148 -14.007 1.00 81.19 247 VAL A O 1
ATOM 1970 N N . ASP A 1 248 ? -17.312 -2.994 -12.734 1.00 82.25 248 ASP A N 1
ATOM 1971 C CA . ASP A 1 248 ? -17.732 -1.693 -13.263 1.00 82.25 248 ASP A CA 1
ATOM 1972 C C . ASP A 1 248 ? -16.697 -0.599 -12.984 1.00 82.25 248 ASP A C 1
ATOM 1974 O O . ASP A 1 248 ? -16.370 0.190 -13.872 1.00 82.25 248 ASP A O 1
ATOM 1978 N N . GLN A 1 249 ? -16.116 -0.581 -11.781 1.00 80.12 249 GLN A N 1
ATOM 1979 C CA . GLN A 1 249 ? -15.045 0.349 -11.419 1.00 80.12 249 GLN A CA 1
ATOM 1980 C C . GLN A 1 249 ? -13.784 0.118 -12.264 1.00 80.12 249 GLN A C 1
ATOM 1982 O O . GLN A 1 249 ? -13.149 1.084 -12.687 1.00 80.12 249 GLN A O 1
ATOM 1987 N N . ILE A 1 250 ? -13.449 -1.141 -12.576 1.00 86.44 250 ILE A N 1
ATOM 1988 C CA . ILE A 1 250 ? -12.342 -1.478 -13.486 1.00 86.44 250 ILE A CA 1
ATOM 1989 C C . ILE A 1 250 ? -12.617 -0.974 -14.907 1.00 86.44 250 ILE A C 1
ATOM 1991 O O . ILE A 1 250 ? -11.721 -0.419 -15.544 1.00 86.44 250 ILE A O 1
ATOM 1995 N N . ILE A 1 251 ? -13.841 -1.142 -15.416 1.00 88.56 251 ILE A N 1
ATOM 1996 C CA . ILE A 1 251 ? -14.231 -0.655 -16.747 1.00 88.56 251 ILE A CA 1
ATOM 1997 C C . ILE A 1 251 ? -14.149 0.875 -16.802 1.00 88.56 251 ILE A C 1
ATOM 1999 O O . ILE A 1 251 ? -13.578 1.427 -17.743 1.00 88.56 251 ILE A O 1
ATOM 2003 N N . GLN A 1 252 ? -14.660 1.569 -15.782 1.00 88.69 252 GLN A N 1
ATOM 2004 C CA . GLN A 1 252 ? -14.576 3.029 -15.692 1.00 88.69 252 GLN A CA 1
ATOM 2005 C C . GLN A 1 252 ? -13.125 3.515 -15.635 1.00 88.69 252 GLN A C 1
ATOM 2007 O O . GLN A 1 252 ? -12.764 4.437 -16.368 1.00 88.69 252 GLN A O 1
ATOM 2012 N N . ALA A 1 253 ? -12.277 2.868 -14.832 1.00 90.25 253 ALA A N 1
ATOM 2013 C CA . ALA A 1 253 ? -10.858 3.194 -14.759 1.00 90.25 253 ALA A CA 1
ATOM 2014 C C . ALA A 1 253 ? -10.157 3.000 -16.113 1.00 90.25 253 ALA A C 1
ATOM 2016 O O . ALA A 1 253 ? -9.443 3.895 -16.560 1.00 90.25 253 ALA A O 1
ATOM 2017 N N . LYS A 1 254 ? -10.423 1.892 -16.822 1.00 91.81 254 LYS A N 1
ATOM 2018 C CA . LYS A 1 254 ? -9.903 1.663 -18.184 1.00 91.81 254 LYS A CA 1
ATOM 2019 C C . LYS A 1 254 ? -10.341 2.746 -19.171 1.00 91.81 254 LYS A C 1
ATOM 2021 O O . LYS A 1 254 ? -9.534 3.188 -19.981 1.00 91.81 254 LYS A O 1
ATOM 2026 N N . ASN A 1 255 ? -11.594 3.195 -19.095 1.00 93.31 255 ASN A N 1
ATOM 2027 C CA . ASN A 1 255 ? -12.096 4.256 -19.970 1.00 93.31 255 ASN A CA 1
ATOM 2028 C C . ASN A 1 255 ? -11.386 5.597 -19.733 1.00 93.31 255 ASN A C 1
ATOM 2030 O O . ASN A 1 255 ? -11.169 6.333 -20.691 1.00 93.31 255 ASN A O 1
ATOM 2034 N N . ILE A 1 256 ? -11.018 5.906 -18.485 1.00 93.94 256 ILE A N 1
ATOM 2035 C CA . ILE A 1 256 ? -10.269 7.126 -18.144 1.00 93.94 256 ILE A CA 1
ATOM 2036 C C . ILE A 1 256 ? -8.808 7.009 -18.593 1.00 93.94 256 ILE A C 1
ATOM 2038 O O . ILE A 1 256 ? -8.286 7.935 -19.204 1.00 93.94 256 ILE A O 1
ATOM 2042 N N . LEU A 1 257 ? -8.159 5.876 -18.307 1.00 94.75 257 LEU A N 1
ATOM 2043 C CA . LEU A 1 257 ? -6.737 5.655 -18.590 1.00 94.75 257 LEU A CA 1
ATOM 2044 C C . LEU A 1 257 ? -6.417 5.513 -20.084 1.00 94.75 257 LEU A C 1
ATOM 2046 O O . LEU A 1 257 ? -5.296 5.787 -20.507 1.00 94.75 257 LEU A O 1
ATOM 2050 N N . GLY A 1 258 ? -7.390 5.083 -20.888 1.00 93.94 258 GLY A N 1
ATOM 2051 C CA . GLY A 1 258 ? -7.177 4.791 -22.299 1.00 93.94 258 GLY A CA 1
ATOM 2052 C C . GLY A 1 258 ? -6.489 3.441 -22.519 1.00 93.94 258 GLY A C 1
ATOM 2053 O O . GLY A 1 258 ? -6.543 2.545 -21.680 1.00 93.94 258 GLY A O 1
ATOM 2054 N N . LYS A 1 259 ? -5.897 3.264 -23.705 1.00 92.06 259 LYS A N 1
ATOM 2055 C CA . LYS A 1 259 ? -5.333 1.972 -24.144 1.00 92.06 259 LYS A CA 1
ATOM 2056 C C . LYS A 1 259 ? -3.839 1.818 -23.871 1.00 92.06 259 LYS A C 1
ATOM 2058 O O . LYS A 1 259 ? -3.365 0.688 -23.831 1.00 92.06 259 LYS A O 1
ATOM 2063 N N . ASP A 1 260 ? -3.128 2.930 -23.707 1.00 93.00 260 ASP A N 1
ATOM 2064 C CA . ASP A 1 260 ? -1.664 2.937 -23.614 1.00 93.00 260 ASP A CA 1
ATOM 2065 C C . ASP A 1 260 ? -1.166 2.637 -22.193 1.00 93.00 260 ASP A C 1
ATOM 2067 O O . ASP A 1 260 ? -0.043 2.172 -22.019 1.00 93.00 260 ASP A O 1
ATOM 2071 N N . ILE A 1 261 ? -2.015 2.847 -21.181 1.00 97.31 261 ILE A N 1
ATOM 2072 C CA . ILE A 1 261 ? -1.701 2.595 -19.773 1.00 97.31 261 ILE A CA 1
ATOM 2073 C C . ILE A 1 261 ? -2.307 1.259 -19.346 1.00 97.31 261 ILE A C 1
ATOM 2075 O O . ILE A 1 261 ? -3.517 1.040 -19.449 1.00 97.31 261 ILE A O 1
ATOM 2079 N N . LEU A 1 262 ? -1.477 0.364 -18.812 1.00 96.44 262 LEU A N 1
ATOM 2080 C CA . LEU A 1 262 ? -1.932 -0.945 -18.355 1.00 96.44 262 LEU A CA 1
ATOM 2081 C C . LEU A 1 262 ? -2.439 -0.884 -16.910 1.00 96.44 262 LEU A C 1
ATOM 2083 O O . LEU A 1 262 ? -1.708 -0.541 -15.982 1.00 96.44 262 LEU A O 1
ATOM 2087 N N . LEU A 1 263 ? -3.698 -1.274 -16.714 1.00 94.06 263 LEU A N 1
ATOM 2088 C CA . LEU A 1 263 ? -4.347 -1.326 -15.404 1.00 94.06 263 LEU A CA 1
ATOM 2089 C C . LEU A 1 263 ? -4.221 -2.717 -14.765 1.00 94.06 263 LEU A C 1
ATOM 2091 O O . LEU A 1 263 ? -4.671 -3.708 -15.343 1.00 94.06 263 LEU A O 1
ATOM 2095 N N . PHE A 1 264 ? -3.702 -2.772 -13.538 1.00 92.81 264 PHE A N 1
ATOM 2096 C CA . PHE A 1 264 ? -3.615 -3.969 -12.700 1.00 92.81 264 PHE A CA 1
ATOM 2097 C C . PHE A 1 264 ? -4.471 -3.797 -11.444 1.00 92.81 264 PHE A C 1
ATOM 2099 O O . PHE A 1 264 ? -4.267 -2.866 -10.665 1.00 92.81 264 PHE A O 1
ATOM 2106 N N . ALA A 1 265 ? -5.404 -4.720 -11.222 1.00 88.12 265 ALA A N 1
ATOM 2107 C CA . ALA A 1 265 ? -6.188 -4.775 -9.993 1.00 88.12 265 ALA A CA 1
ATOM 2108 C C . ALA A 1 265 ? -5.392 -5.481 -8.885 1.00 88.12 265 ALA A C 1
ATOM 2110 O O . ALA A 1 265 ? -4.879 -6.583 -9.086 1.00 88.12 265 ALA A O 1
ATOM 2111 N N . LYS A 1 266 ? -5.297 -4.857 -7.709 1.00 86.88 266 LYS A N 1
ATOM 2112 C CA . LYS A 1 266 ? -4.693 -5.453 -6.516 1.00 86.88 266 LYS A CA 1
ATOM 2113 C C . LYS A 1 266 ? -5.738 -6.324 -5.818 1.00 86.88 266 LYS A C 1
ATOM 2115 O O . LYS A 1 266 ? -6.773 -5.830 -5.383 1.00 86.88 266 LYS A O 1
ATOM 2120 N N . ILE A 1 267 ? -5.455 -7.618 -5.699 1.00 83.88 267 ILE A N 1
ATOM 2121 C CA . ILE A 1 267 ? -6.308 -8.572 -4.981 1.00 83.88 267 ILE A CA 1
ATOM 2122 C C . ILE A 1 267 ? -5.818 -8.656 -3.532 1.00 83.88 267 ILE A C 1
ATOM 2124 O O . ILE A 1 267 ? -4.860 -9.365 -3.234 1.00 83.88 267 ILE A O 1
ATOM 2128 N N . GLU A 1 268 ? -6.429 -7.870 -2.644 1.00 79.12 268 GLU A N 1
ATOM 2129 C CA . GLU A 1 268 ? -5.980 -7.690 -1.250 1.00 79.12 268 GLU A CA 1
ATOM 2130 C C . GLU A 1 268 ? -7.090 -7.855 -0.199 1.00 79.12 268 GLU A C 1
ATOM 2132 O O . GLU A 1 268 ? -6.831 -7.831 1.003 1.00 79.12 268 GLU A O 1
ATOM 2137 N N . THR A 1 269 ? -8.332 -8.064 -0.637 1.00 74.06 269 THR A N 1
ATOM 2138 C CA . THR A 1 269 ? -9.495 -8.280 0.234 1.00 74.06 269 THR A CA 1
ATOM 2139 C C . THR A 1 269 ? -10.181 -9.605 -0.071 1.00 74.06 269 THR A C 1
ATOM 2141 O O . THR A 1 269 ? -10.098 -10.135 -1.182 1.00 74.06 269 THR A O 1
ATOM 2144 N N . LYS A 1 270 ? -10.926 -10.131 0.905 1.00 75.56 270 LYS A N 1
ATOM 2145 C CA . LYS A 1 270 ? -11.724 -11.350 0.730 1.00 75.56 270 LYS A CA 1
ATOM 2146 C C . LYS A 1 270 ? -12.675 -11.248 -0.469 1.00 75.56 270 LYS A C 1
ATOM 2148 O O . LYS A 1 270 ? -12.800 -12.213 -1.215 1.00 75.56 270 LYS A O 1
ATOM 2153 N N . ASP A 1 271 ? -13.299 -10.093 -0.682 1.00 72.38 271 ASP A N 1
ATOM 2154 C CA . ASP A 1 271 ? -14.198 -9.884 -1.821 1.00 72.38 271 ASP A CA 1
ATOM 2155 C C . ASP A 1 271 ? -13.458 -9.802 -3.144 1.00 72.38 271 ASP A C 1
ATOM 2157 O O . ASP A 1 271 ? -13.899 -10.416 -4.110 1.00 72.38 271 ASP A O 1
ATOM 2161 N N . SER A 1 272 ? -12.296 -9.144 -3.183 1.00 75.81 272 SER A N 1
ATOM 2162 C CA . SER A 1 272 ? -11.475 -9.145 -4.395 1.00 75.81 272 SER A CA 1
ATOM 2163 C C . SER A 1 272 ? -11.077 -10.566 -4.804 1.00 75.81 272 SER A C 1
ATOM 2165 O O . SER A 1 272 ? -11.063 -10.858 -5.990 1.00 75.81 272 SER A O 1
ATOM 2167 N N . VAL A 1 273 ? -10.845 -11.476 -3.845 1.00 81.94 273 VAL A N 1
ATOM 2168 C CA . VAL A 1 273 ? -10.595 -12.901 -4.123 1.00 81.94 273 VAL A CA 1
ATOM 2169 C C . VAL A 1 273 ? -11.857 -13.603 -4.629 1.00 81.94 273 VAL A C 1
ATOM 2171 O O . VAL A 1 273 ? -11.781 -14.333 -5.613 1.00 81.94 273 VAL A O 1
ATOM 2174 N N . LYS A 1 274 ? -13.019 -13.389 -3.989 1.00 78.69 274 LYS A N 1
ATOM 2175 C CA . LYS A 1 274 ? -14.295 -13.987 -4.431 1.00 78.69 274 LYS A CA 1
ATOM 2176 C C . LYS A 1 274 ? -14.668 -13.557 -5.856 1.00 78.69 274 LYS A C 1
ATOM 2178 O O . LYS A 1 274 ? -15.156 -14.382 -6.616 1.00 78.69 274 LYS A O 1
ATOM 2183 N N . ASN A 1 275 ? -14.428 -12.292 -6.194 1.00 73.25 275 ASN A N 1
ATOM 2184 C CA . ASN A 1 275 ? -14.805 -11.670 -7.465 1.00 73.25 275 ASN A CA 1
ATOM 2185 C C . ASN A 1 275 ? -13.692 -11.740 -8.531 1.00 73.25 275 ASN A C 1
ATOM 2187 O O . ASN A 1 275 ? -13.828 -11.122 -9.584 1.00 73.25 275 ASN A O 1
ATOM 2191 N N . HIS A 1 276 ? -12.567 -12.414 -8.253 1.00 67.56 276 HIS A N 1
ATOM 2192 C CA . HIS A 1 276 ? -11.431 -12.493 -9.180 1.00 67.56 276 HIS A CA 1
ATOM 2193 C C . HIS A 1 276 ? -11.679 -13.429 -10.375 1.00 67.56 276 HIS A C 1
ATOM 2195 O O . HIS A 1 276 ? -11.023 -13.280 -11.406 1.00 67.56 276 HIS A O 1
ATOM 2201 N N . ILE A 1 277 ? -12.573 -14.408 -10.207 1.00 46.56 277 ILE A N 1
ATOM 2202 C CA . ILE A 1 277 ? -12.934 -15.430 -11.204 1.00 46.56 277 ILE A CA 1
ATOM 2203 C C . ILE A 1 277 ? -14.065 -14.899 -12.083 1.00 46.56 277 ILE A C 1
ATOM 2205 O O . ILE A 1 277 ? -13.969 -15.079 -13.317 1.00 46.56 277 ILE A O 1
#

Nearest PDB structures (foldseek):
  3srf-assembly3_B  TM=8.778E-01  e=7.238E-27  Homo sapiens
  8f5u-assembly1_C  TM=8.077E-01  e=2.109E-27  Oryctolagus cuniculus
  6wp5-assembly1_B-2  TM=8.854E-01  e=4.601E-26  Homo sapiens
  7l21-assembly1_A-4  TM=8.591E-01  e=8.523E-26  Homo sapiens
  8tbs-assembly2_F  TM=7.923E-01  e=2.585E-25  Homo sapiens

Radius of gyration: 24.11 Å; Cα contacts (8 Å, |Δi|>4): 468; chains: 1; bounding box: 52×55×55 Å

pLDDT: mean 86.59, std 12.78, range [34.31, 98.12]